Protein 1MCT (pdb70)

Secondary structure (DSSP, 8-state):
-BS-EEPPTT--TTEEEEESSSEEEEEEEEETTEEEE-GGG--SS-EEEES-SBTTS--S--EEEEEEEEEE-TT--TTT-TT--EEEEESS----SSS----BPPSSPPPTT-EEEEEESS---SSS----SB-EEEEEEBPPHHHHHHHSTTT--TTEEEES-TT-S-B--TT-TT-EEEETTEEEEEEEEESSSSBTTB-EEEEEGGGSHHHHHHHHHH-/--EE----B-SSGGGSSTT--EETTEE-

Organism: Sus scrofa (NCBI:txid9823)

Solvent-accessible surface area: 9976 Å² total; per-residue (Å²): 1,10,46,30,96,74,3,60,70,111,39,6,29,21,2,0,1,0,16,30,73,51,24,0,0,2,0,1,0,19,49,37,62,4,0,1,0,0,1,8,0,112,69,91,175,3,46,0,52,2,2,4,30,25,42,106,83,135,67,70,73,31,34,78,20,82,18,63,79,37,46,46,20,100,96,57,56,42,124,61,3,31,18,2,0,0,0,0,37,3,66,60,79,7,90,84,74,104,18,1,31,57,10,67,40,9,194,45,66,31,72,61,56,27,112,5,43,1,0,3,2,0,12,37,100,72,99,57,66,46,80,24,38,52,0,18,2,5,115,0,36,7,28,40,92,78,34,2,88,81,11,2,101,92,46,18,44,54,32,12,22,1,1,3,37,55,121,9,46,77,4,0,2,12,1,1,0,1,1,0,0,16,1,124,49,33,0,5,0,1,0,2,0,0,46,22,6,11,92,120,67,44,4,0,1,1,2,52,0,24,71,9,27,109,44,0,92,123,16,41,90,82,76,93,7,2,1,1,4,51,41,113,12,129,176,83,96,71,16,60,51,94,6,70,26,84,99,30,50,7,18

CATH classification: 2.40.10.10 (+1 more: 2.40.10.10)

Nearest PDB structures (foldseek):
  1qqu-assembly1_A  TM=9.994E-01  e=6.566E-43  Sus scrofa
  1z7k-assembly1_A  TM=1.002E+00  e=2.368E-42  Sus scrofa
  1c9p-assembly1_A  TM=1.002E+00  e=5.876E-42  Sus scrofa
  1yld-assembly1_A  TM=1.002E+00  e=5.501E-39  Rattus norvegicus
  3tgi-assembly1_E  TM=1.002E+00  e=8.436E-39  Rattus norvegicus

B-factor: mean 20.08, std 14.97, range [3.13, 117.67]

Foldseek 3Di:
DAQFAFDDPLPPLQKKFKDDPHGFEIWGAAFQWKTKFWQVVDDPWIWIKGLAFQQVDCPPRIDIFTFDDKAQDPPQDPVLRASTMIMTTTPDTHDDDSSHHHFAADPDADDFPFKWKAKFQAAHDLPDGDGGRGITIDIWTWHHPVLQCVLPPPRDDPFKTFTHDLQFRDAGAGSHGGTAIATPRHGQWGFTDWDGHRDHSIGTMTGGRNVCPVVVVVVVVVD/DDADPDWDFDDAQVRGPDNWGHDPGTTD

InterPro domains:
  IPR001254 Serine proteases, trypsin domain [PF00089] (9-224)
  IPR001254 Serine proteases, trypsin domain [PS50240] (9-229)
  IPR001254 Serine proteases, trypsin domain [SM00020] (8-224)
  IPR001254 Serine proteases, trypsin domain [cd00190] (9-227)
  IPR001314 Peptidase S1A, chymotrypsin family [PR00722] (34-49)
  IPR001314 Peptidase S1A, chymotrypsin family [PR00722] (88-102)
  IPR001314 Peptidase S1A, chymotrypsin family [PR00722] (178-190)
  IPR009003 Peptidase S1, PA clan [SSF50494] (6-229)
 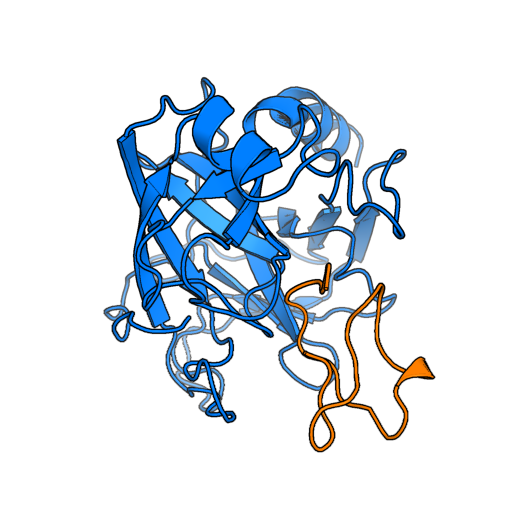 IPR018114 Serine proteases, trypsin family, histidine active site [PS00134] (44-49)
  IPR033116 Serine proteases, trypsin family, serine active site [PS00135] (179-190)
  IPR050127 Serine Proteases (Peptidase S1 Family) [PTHR24264] (7-229)

Radius of gyration: 16.27 Å; Cα contacts (8 Å, |Δi|>4): 713; chains: 2; bounding box: 41×44×39 Å

Sequence (251 aa):
IVGGYTCAANSIPYQVSLNSGSHFCGGSLINSQWVVSAAHCYKSRIQVRLGEHNIDVLEGNEQFINAAKIITHPNFNGNTLDNDIMLIKLSSPATLNSRVATVSLPRSCAAAGTECLISGWGNTKSSGSSYPSLLQCLKAPVLSNSSCKSSYPGQITGNMICVGFLQGGKDSCQGDSGGPVVCNGQLQGIVSWGYGCAQKNKPGVYTKVCNYVNWIQQTIAANRICPRIWMECTRDSDCMAKCICVAGHCG

GO terms:
  GO:0004252 serine-type endopeptidase activity (F, IDA)

Structure (mmCIF, N/CA/C/O backbone):
data_1MCT
#
_entry.id   1MCT
#
_cell.length_a   62.650
_cell.length_b   62.650
_cell.length_c   124.310
_cell.angle_alpha   90.00
_cell.angle_beta   90.00
_cell.angle_gamma   120.00
#
_symmetry.space_group_name_H-M   'P 32 2 1'
#
loop_
_entity.id
_entity.type
_entity.pdbx_description
1 polymer BETA-TRYPSIN
2 polymer 'TRYPSIN INHIBITOR A'
3 non-polymer 'CALCIUM ION'
4 water water
#
loop_
_atom_site.group_PDB
_atom_site.id
_atom_site.type_symbol
_atom_site.label_atom_id
_atom_site.label_alt_id
_atom_site.label_comp_id
_atom_site.label_asym_id
_atom_site.label_entity_id
_atom_site.label_seq_id
_atom_site.pdbx_PDB_ins_code
_atom_site.Cartn_x
_atom_site.Cartn_y
_atom_site.Cartn_z
_atom_site.occupancy
_atom_site.B_iso_or_equiv
_atom_site.auth_seq_id
_atom_site.auth_comp_id
_atom_site.auth_asym_id
_atom_site.auth_atom_id
_atom_site.pdbx_PDB_model_num
ATOM 1 N N . ILE A 1 1 ? -12.396 19.242 8.854 1.00 8.19 16 ILE A N 1
ATOM 2 C CA . ILE A 1 1 ? -12.881 18.808 10.195 1.00 9.20 16 ILE A CA 1
ATOM 3 C C . ILE A 1 1 ? -12.916 17.275 10.181 1.00 10.50 16 ILE A C 1
ATOM 4 O O . ILE A 1 1 ? -13.607 16.689 9.344 1.00 9.60 16 ILE A O 1
ATOM 12 N N . VAL A 1 2 ? -12.137 16.656 11.070 1.00 9.38 17 VAL A N 1
ATOM 13 C CA . VAL A 1 2 ? -12.055 15.200 11.212 1.00 12.90 17 VAL A CA 1
ATOM 14 C C . VAL A 1 2 ? -12.988 14.857 12.370 1.00 10.21 17 VAL A C 1
ATOM 15 O O . VAL A 1 2 ? -12.947 15.510 13.422 1.00 12.59 17 VAL A O 1
ATOM 20 N N . GLY A 1 3 ? -13.846 13.854 12.167 1.00 11.01 18 GLY A N 1
ATOM 21 C CA . GLY A 1 3 ? -14.712 13.341 13.232 1.00 11.42 18 GLY A CA 1
ATOM 22 C C . GLY A 1 3 ? -15.893 14.212 13.604 1.00 12.41 18 GLY A C 1
ATOM 23 O O . GLY A 1 3 ? -16.435 14.069 14.704 1.00 13.15 18 GLY A O 1
ATOM 25 N N . GLY A 1 4 ? -16.264 15.117 12.694 1.00 12.57 19 GLY A N 1
ATOM 26 C CA . GLY A 1 4 ? -17.400 15.989 12.925 1.00 12.46 19 GLY A CA 1
ATOM 27 C C . GLY A 1 4 ? -18.636 15.481 12.203 1.00 15.15 19 GLY A C 1
ATOM 28 O O . GLY A 1 4 ? -18.702 14.305 11.830 1.00 15.96 19 GLY A O 1
ATOM 30 N N . TYR A 1 5 ? -19.593 16.343 11.933 1.00 12.41 20 TYR A N 1
ATOM 31 C CA . TYR A 1 5 ? -20.841 15.974 11.275 1.00 13.94 20 TYR A CA 1
ATOM 32 C C . TYR A 1 5 ? -21.164 17.066 10.254 1.00 13.07 20 TYR A C 1
ATOM 33 O O . TYR A 1 5 ? -20.680 18.188 10.408 1.00 12.74 20 TYR A O 1
ATOM 44 N N . THR A 1 6 ? -21.973 16.793 9.241 1.00 12.00 21 THR A N 1
ATOM 45 C CA . THR A 1 6 ? -22.420 17.816 8.299 1.00 10.45 21 THR A CA 1
ATOM 46 C C . THR A 1 6 ? -23.337 18.808 9.020 1.00 9.30 21 THR A C 1
ATOM 47 O O . THR A 1 6 ? -24.350 18.419 9.618 1.00 12.31 21 THR A O 1
ATOM 53 N N . CYS A 1 7 ? -22.965 20.084 9.013 1.00 10.85 22 CYS A N 1
ATOM 54 C CA . CYS A 1 7 ? -23.764 21.116 9.685 1.00 16.36 22 CYS A CA 1
ATOM 55 C C . CYS A 1 7 ? -25.142 21.171 9.042 1.00 14.69 22 CYS A C 1
ATOM 56 O O . CYS A 1 7 ? -25.287 20.951 7.827 1.00 13.26 22 CYS A O 1
ATOM 60 N N . ALA A 1 8 ? -26.122 21.499 9.862 1.00 14.58 23 ALA A N 1
ATOM 61 C CA . ALA A 1 8 ? -27.472 21.641 9.336 1.00 21.09 23 ALA A CA 1
ATOM 62 C C . ALA A 1 8 ? -27.500 22.866 8.437 1.00 24.21 23 ALA A C 1
ATOM 63 O O . ALA A 1 8 ? -26.670 23.789 8.504 1.00 20.28 23 ALA A O 1
ATOM 66 N N . ALA A 1 9 ? -28.490 22.865 7.570 1.00 39.37 24 ALA A N 1
ATOM 67 C CA . ALA A 1 9 ? -28.788 24.074 6.826 1.00 44.36 24 ALA A CA 1
ATOM 68 C C . ALA A 1 9 ? -29.351 25.022 7.907 1.00 41.95 24 ALA A C 1
ATOM 69 O O . ALA A 1 9 ? -29.886 24.674 8.998 1.00 40.47 24 ALA A O 1
ATOM 72 N N . ASN A 1 10 ? -29.009 26.247 7.578 1.00 16.05 25 ASN A N 1
ATOM 73 C CA . ASN A 1 10 ? -29.272 27.446 8.351 1.00 22.39 25 ASN A CA 1
ATOM 74 C C . ASN A 1 10 ? -28.218 27.543 9.428 1.00 16.48 25 ASN A C 1
ATOM 75 O O . ASN A 1 10 ? -28.153 28.578 10.066 1.00 20.34 25 ASN A O 1
ATOM 83 N N . SER A 1 11 ? -27.405 26.533 9.739 1.00 13.32 26 SER A N 1
ATOM 84 C CA . SER A 1 11 ? -26.409 26.734 10.781 1.00 14.21 26 SER A CA 1
ATOM 85 C C . SER A 1 11 ? -25.187 27.474 10.213 1.00 9.39 26 SER A C 1
ATOM 86 O O . SER A 1 11 ? -24.917 27.502 9.010 1.00 13.76 26 SER A O 1
ATOM 91 N N . ILE A 1 12 ? -24.440 28.002 11.176 1.00 13.19 27 ILE A N 1
ATOM 92 C CA . ILE A 1 12 ? -23.172 28.730 10.959 1.00 12.93 27 ILE A CA 1
ATOM 93 C C . ILE A 1 12 ? -23.352 29.825 9.876 1.00 9.93 27 ILE A C 1
ATOM 94 O O . ILE A 1 12 ? -22.603 29.870 8.887 1.00 10.63 27 ILE A O 1
ATOM 100 N N . PRO A 1 13 ? -24.302 30.778 10.052 1.00 10.59 28 PRO A N 1
ATOM 101 C CA . PRO A 1 13 ? -24.527 31.884 9.099 1.00 11.14 28 PRO A CA 1
ATOM 102 C C . PRO A 1 13 ? -23.354 32.879 8.995 1.00 8.57 28 PRO A C 1
ATOM 103 O O . PRO A 1 13 ? -23.292 33.646 8.046 1.00 11.59 28 PRO A O 1
ATOM 107 N N . TYR A 1 14 ? -22.436 32.848 9.966 1.00 8.43 29 TYR A N 1
ATOM 108 C CA . TYR A 1 14 ? -21.243 33.698 10.025 1.00 6.56 29 TYR A CA 1
ATOM 109 C C . TYR A 1 14 ? -20.030 33.102 9.314 1.00 8.00 29 TYR A C 1
ATOM 110 O O . TYR A 1 14 ? -19.014 33.787 9.153 1.00 11.15 29 TYR A O 1
ATOM 121 N N . GLN A 1 15 ? -20.093 31.834 8.911 1.00 7.43 30 GLN A N 1
ATOM 122 C CA . GLN A 1 15 ? -18.978 31.188 8.214 1.00 7.80 30 GLN A CA 1
ATOM 123 C C . GLN A 1 15 ? -18.723 31.790 6.832 1.00 8.54 30 GLN A C 1
ATOM 124 O O . GLN A 1 15 ? -19.698 31.991 6.091 1.00 11.19 30 GLN A O 1
ATOM 133 N N . VAL A 1 16 ? -17.471 32.063 6.459 1.00 8.12 31 VAL A N 1
ATOM 134 C CA . VAL A 1 16 ? -17.187 32.404 5.065 1.00 9.62 31 VAL A CA 1
ATOM 135 C C . VAL A 1 16 ? -16.092 31.479 4.530 1.00 8.81 31 VAL A C 1
ATOM 136 O O . VAL A 1 16 ? -15.386 30.810 5.289 1.00 9.31 31 VAL A O 1
ATOM 141 N N . SER A 1 17 ? -16.025 31.398 3.216 1.00 7.72 32 SER A N 1
ATOM 142 C CA . SER A 1 17 ? -14.972 30.687 2.511 1.00 8.48 32 SER A CA 1
ATOM 143 C C . SER A 1 17 ? -14.103 31.751 1.846 1.00 13.06 32 SER A C 1
ATOM 144 O O . SER A 1 17 ? -14.658 32.661 1.221 1.00 11.01 32 SER A O 1
ATOM 149 N N . LEU A 1 18 ? -12.785 31.641 1.981 1.00 9.75 33 LEU A N 1
ATOM 150 C CA . LEU A 1 18 ? -11.866 32.533 1.271 1.00 9.58 33 LEU A CA 1
ATOM 151 C C . LEU A 1 18 ? -11.419 31.737 0.051 1.00 9.54 33 LEU A C 1
ATOM 152 O O . LEU A 1 18 ? -10.967 30.588 0.158 1.00 9.59 33 LEU A O 1
ATOM 158 N N . ASN A 1 19 ? -11.568 32.368 -1.098 1.00 9.30 34 ASN A N 1
ATOM 159 C CA . ASN A 1 19 ? -11.371 31.680 -2.363 1.00 10.19 34 ASN A CA 1
ATOM 160 C C . ASN A 1 19 ? -10.389 32.444 -3.231 1.00 14.23 34 ASN A C 1
ATOM 161 O O . ASN A 1 19 ? -10.511 33.659 -3.388 1.00 12.93 34 ASN A O 1
ATOM 169 N N . SER A 1 20 ? -9.392 31.742 -3.743 1.00 12.62 37 SER A N 1
ATOM 170 C CA . SER A 1 20 ? -8.435 32.371 -4.665 1.00 20.41 37 SER A CA 1
ATOM 171 C C . SER A 1 20 ? -8.313 31.392 -5.840 1.00 27.15 37 SER A C 1
ATOM 172 O O . SER A 1 20 ? -7.236 30.866 -6.115 1.00 40.09 37 SER A O 1
ATOM 177 N N . GLY A 1 21 ? -9.422 31.110 -6.511 1.00 19.06 38 GLY A N 1
ATOM 178 C CA . GLY A 1 21 ? -9.442 30.045 -7.503 1.00 26.36 38 GLY A CA 1
ATOM 179 C C . GLY A 1 21 ? -10.038 28.782 -6.892 1.00 24.36 38 GLY A C 1
ATOM 180 O O . GLY A 1 21 ? -10.826 28.090 -7.528 1.00 26.83 38 GLY A O 1
ATOM 182 N N . SER A 1 22 ? -9.720 28.483 -5.643 1.00 17.41 39 SER A N 1
ATOM 183 C CA . SER A 1 22 ? -10.299 27.358 -4.914 1.00 19.23 39 SER A CA 1
ATOM 184 C C . SER A 1 22 ? -10.438 27.842 -3.469 1.00 9.55 39 SER A C 1
ATOM 185 O O . SER A 1 22 ? -9.802 28.835 -3.080 1.00 12.13 39 SER A O 1
ATOM 190 N N . HIS A 1 23 ? -11.318 27.195 -2.725 1.00 12.49 40 HIS A N 1
ATOM 191 C CA . HIS A 1 23 ? -11.423 27.426 -1.288 1.00 13.67 40 HIS A CA 1
ATOM 192 C C . HIS A 1 23 ? -10.045 27.106 -0.672 1.00 13.30 40 HIS A C 1
ATOM 193 O O . HIS A 1 23 ? -9.498 26.033 -0.952 1.00 12.58 40 HIS A O 1
ATOM 203 N N . PHE A 1 24 ? -9.492 27.947 0.189 1.00 9.56 41 PHE A N 1
ATOM 204 C CA . PHE A 1 24 ? -8.222 27.585 0.824 1.00 11.51 41 PHE A CA 1
ATOM 205 C C . PHE A 1 24 ? -8.213 27.845 2.320 1.00 8.43 41 PHE A C 1
ATOM 206 O O . PHE A 1 24 ? -7.412 27.241 3.033 1.00 8.96 41 PHE A O 1
ATOM 215 N N . CYS A 1 25 ? -9.139 28.667 2.822 1.00 7.61 42 CYS A N 1
ATOM 216 C CA . CYS A 1 25 ? -9.238 29.010 4.245 1.00 5.74 42 CYS A CA 1
ATOM 217 C C . CYS A 1 25 ? -10.667 29.443 4.521 1.00 8.10 42 CYS A C 1
ATOM 218 O O . CYS A 1 25 ? -11.396 29.727 3.559 1.00 8.65 42 CYS A O 1
ATOM 222 N N . GLY A 1 26 ? -11.073 29.398 5.769 1.00 7.48 43 GLY A N 1
ATOM 223 C CA . GLY A 1 26 ? -12.349 29.939 6.208 1.00 7.09 43 GLY A CA 1
ATOM 224 C C . GLY A 1 26 ? -12.138 31.296 6.887 1.00 12.76 43 GLY A C 1
ATOM 225 O O . GLY A 1 26 ? -11.023 31.856 6.907 1.00 8.79 43 GLY A O 1
ATOM 227 N N . GLY A 1 27 ? -13.221 31.813 7.444 1.00 7.40 44 GLY A N 1
ATOM 228 C CA . GLY A 1 27 ? -13.212 33.076 8.157 1.00 5.21 44 GLY A CA 1
ATOM 229 C C . GLY A 1 27 ? -14.561 33.269 8.823 1.00 8.66 44 GLY A C 1
ATOM 230 O O . GLY A 1 27 ? -15.443 32.418 8.647 1.00 9.81 44 GLY A O 1
ATOM 232 N N . SER A 1 28 ? -14.763 34.374 9.534 1.00 7.94 45 SER A N 1
ATOM 233 C CA . SER A 1 28 ? -15.996 34.652 10.268 1.00 7.78 45 SER A CA 1
ATOM 234 C C . SER A 1 28 ?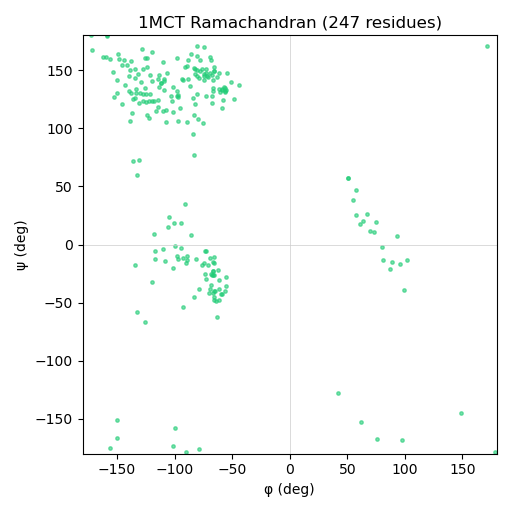 -16.440 36.085 9.994 1.00 11.13 45 SER A C 1
ATOM 235 O O . SER A 1 28 ? -15.606 36.994 10.056 1.00 9.42 45 SER A O 1
ATOM 240 N N . LEU A 1 29 ? -17.720 36.291 9.711 1.00 8.50 46 LEU A N 1
ATOM 241 C CA . LEU A 1 29 ? -18.248 37.631 9.482 1.00 8.63 46 LEU A CA 1
ATOM 242 C C . LEU A 1 29 ? -18.528 38.258 10.841 1.00 12.96 46 LEU A C 1
ATOM 243 O O . LEU A 1 29 ? -19.289 37.683 11.630 1.00 13.02 46 LEU A O 1
ATOM 249 N N . ILE A 1 30 ? -17.906 39.398 11.160 1.00 11.88 47 ILE A N 1
ATOM 250 C CA . ILE A 1 30 ? -18.154 40.022 12.464 1.00 12.81 47 ILE A CA 1
ATOM 251 C C . ILE A 1 30 ? -18.983 41.309 12.367 1.00 13.59 47 ILE A C 1
ATOM 252 O O . ILE A 1 30 ? -19.477 41.797 13.382 1.00 16.14 47 ILE A O 1
ATOM 258 N N . ASN A 1 31 ? -19.147 41.883 11.192 1.00 12.81 48 ASN A N 1
ATOM 259 C CA . ASN A 1 31 ? -20.130 42.950 10.982 1.00 16.60 48 ASN A CA 1
ATOM 260 C C . ASN A 1 31 ? -20.379 42.958 9.488 1.00 15.04 48 ASN A C 1
ATOM 261 O O . ASN A 1 31 ? -19.743 42.149 8.807 1.00 15.48 48 ASN A O 1
ATOM 269 N N . SER A 1 32 ? -21.227 43.799 8.890 1.00 12.65 49 SER A N 1
ATOM 270 C CA . SER A 1 32 ? -21.561 43.615 7.472 1.00 13.64 49 SER A CA 1
ATOM 271 C C . SER A 1 32 ? -20.394 43.855 6.520 1.00 11.99 49 SER A C 1
ATOM 272 O O . SER A 1 32 ? -20.516 43.521 5.352 1.00 16.72 49 SER A O 1
ATOM 277 N N . GLN A 1 33 ? -19.305 44.491 6.964 1.00 11.69 50 GLN A N 1
ATOM 278 C CA . GLN A 1 33 ? -18.176 44.774 6.076 1.00 13.36 50 GLN A CA 1
ATOM 279 C C . GLN A 1 33 ? -16.854 44.121 6.435 1.00 8.44 50 GLN A C 1
ATOM 280 O O . GLN A 1 33 ? -15.916 44.297 5.662 1.00 11.86 50 GLN A O 1
ATOM 289 N N . TRP A 1 34 ? -16.741 43.429 7.554 1.00 10.27 51 TRP A N 1
ATOM 290 C CA . TRP A 1 34 ? -15.437 42.907 7.974 1.00 8.43 51 TRP A CA 1
ATOM 291 C C . TRP A 1 34 ? -15.474 41.434 8.322 1.00 10.08 51 TRP A C 1
ATOM 292 O O . TRP A 1 34 ? -16.399 40.942 8.977 1.00 10.35 51 TRP A O 1
ATOM 305 N N . VAL A 1 35 ? -14.426 40.769 7.908 1.00 10.33 52 VAL A N 1
ATOM 306 C CA . VAL A 1 35 ? -14.241 39.338 8.134 1.00 10.34 52 VAL A CA 1
ATOM 307 C C . VAL A 1 35 ? -12.962 39.140 8.947 1.00 9.87 52 VAL A C 1
ATOM 308 O O . VAL A 1 35 ? -11.977 39.835 8.692 1.00 11.57 52 VAL A O 1
ATOM 313 N N . VAL A 1 36 ? -12.948 38.213 9.897 1.00 7.88 53 VAL A N 1
ATOM 314 C CA . VAL A 1 36 ? -11.706 37.919 10.605 1.00 8.93 53 VAL A CA 1
ATOM 315 C C . VAL A 1 36 ? -11.246 36.524 10.141 1.00 8.33 53 VAL A C 1
ATOM 316 O O . VAL A 1 36 ? -12.082 35.639 9.915 1.00 9.80 53 VAL A O 1
ATOM 321 N N . SER A 1 37 ? -9.956 36.310 9.939 1.00 8.05 54 SER A N 1
ATOM 322 C CA . SER A 1 37 ? -9.432 35.016 9.536 1.00 5.95 54 SER A CA 1
ATOM 323 C C . SER A 1 37 ? -8.011 34.931 10.131 1.00 9.80 54 SER A C 1
ATOM 324 O O . SER A 1 37 ? -7.653 35.736 11.012 1.00 8.82 54 SER A O 1
ATOM 329 N N . ALA A 1 38 ? -7.213 33.969 9.673 1.00 7.94 55 ALA A N 1
ATOM 330 C CA . ALA A 1 38 ? -5.849 33.734 10.174 1.00 6.89 55 ALA A CA 1
ATOM 331 C C . ALA A 1 38 ? -4.870 34.519 9.294 1.00 7.29 55 ALA A C 1
ATOM 332 O O . ALA A 1 38 ? -5.065 34.552 8.085 1.00 7.47 55 ALA A O 1
ATOM 335 N N . ALA A 1 39 ? -3.818 35.122 9.828 1.00 7.09 56 ALA A N 1
ATOM 336 C CA . ALA A 1 39 ? -2.854 35.863 9.024 1.00 7.91 56 ALA A CA 1
ATOM 337 C C . ALA A 1 39 ? -2.075 34.941 8.103 1.00 11.37 56 ALA A C 1
ATOM 338 O O . ALA A 1 39 ? -1.692 35.416 7.021 1.00 10.34 56 ALA A O 1
ATOM 341 N N .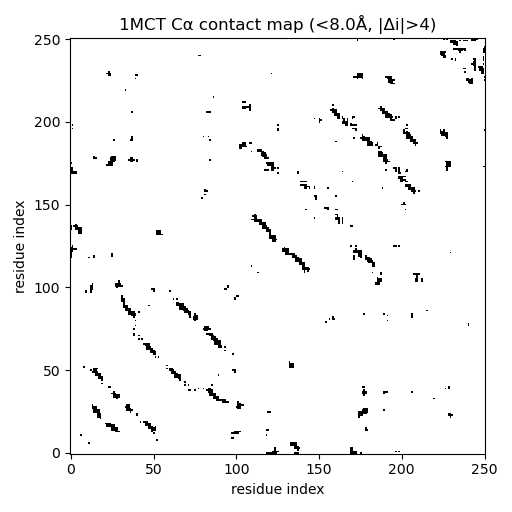 HIS A 1 40 ? -1.886 33.642 8.390 1.00 8.89 57 HIS A N 1
ATOM 342 C CA . HIS A 1 40 ? -1.193 32.817 7.411 1.00 6.57 57 HIS A CA 1
ATOM 343 C C . HIS A 1 40 ? -2.100 32.525 6.210 1.00 10.35 57 HIS A C 1
ATOM 344 O O . HIS A 1 40 ? -1.632 31.928 5.237 1.00 11.04 57 HIS A O 1
ATOM 354 N N . CYS A 1 41 ? -3.381 32.915 6.219 1.00 8.41 58 CYS A N 1
ATOM 355 C CA . CYS A 1 41 ? -4.228 32.775 5.026 1.00 9.24 58 CYS A CA 1
ATOM 356 C C . CYS A 1 41 ? -4.089 33.980 4.088 1.00 16.52 58 CYS A C 1
ATOM 357 O O . CYS A 1 41 ? -4.884 34.112 3.153 1.00 12.26 58 CYS A O 1
ATOM 361 N N . TYR A 1 42 ? -3.143 34.892 4.351 1.00 10.35 59 TYR A N 1
ATOM 362 C CA . TYR A 1 42 ? -2.981 36.094 3.536 1.00 10.56 59 TYR A CA 1
ATOM 363 C C . TYR A 1 42 ? -2.654 35.749 2.088 1.00 12.58 59 TYR A C 1
ATOM 364 O O . TYR A 1 42 ? -1.761 34.942 1.835 1.00 12.57 59 TYR A O 1
ATOM 375 N N . LYS A 1 43 ? -3.356 36.358 1.146 1.00 10.92 60 LYS A N 1
ATOM 376 C CA . LYS A 1 43 ? -3.050 36.282 -0.280 1.00 11.06 60 LYS A CA 1
ATOM 377 C C . LYS A 1 43 ? -3.341 37.693 -0.783 1.00 14.78 60 LYS A C 1
ATOM 378 O O . LYS A 1 43 ? -4.121 38.415 -0.152 1.00 13.58 60 LYS A O 1
ATOM 388 N N . SER A 1 44 ? -2.727 38.140 -1.874 1.00 15.01 61 SER A N 1
ATOM 389 C CA . SER A 1 44 ? -2.980 39.503 -2.327 1.00 17.10 61 SER A CA 1
ATOM 390 C C . SER A 1 44 ? -4.322 39.624 -3.019 1.00 15.91 61 SER A C 1
ATOM 391 O O . SER A 1 44 ? -4.789 40.749 -3.153 1.00 19.00 61 SER A O 1
ATOM 396 N N . ARG A 1 45 ? -4.940 38.527 -3.462 1.00 11.39 62 ARG A N 1
ATOM 397 C CA . ARG A 1 45 ? -6.254 38.599 -4.115 1.00 17.76 62 ARG A CA 1
ATOM 398 C C . ARG A 1 45 ? -7.098 37.537 -3.417 1.00 20.01 62 ARG A C 1
ATOM 399 O O . ARG A 1 45 ? -6.695 36.365 -3.412 1.00 18.53 62 ARG A O 1
ATOM 413 N N . ILE A 1 46 ? -8.207 37.952 -2.823 1.00 12.78 63 ILE A N 1
ATOM 414 C CA . ILE A 1 46 ? -9.125 37.048 -2.124 1.00 12.04 63 ILE A CA 1
ATOM 415 C C . ILE A 1 46 ? -10.577 37.422 -2.461 1.00 17.39 63 ILE A C 1
ATOM 416 O O . ILE A 1 46 ? -10.968 38.602 -2.409 1.00 11.89 63 ILE A O 1
ATOM 422 N N . GLN A 1 47 ? -11.356 36.418 -2.844 1.00 12.55 64 GLN A N 1
ATOM 423 C CA . GLN A 1 47 ? -12.801 36.573 -3.003 1.00 11.23 64 GLN A CA 1
ATOM 424 C C . GLN A 1 47 ? -13.437 35.915 -1.765 1.00 12.23 64 GLN A C 1
ATOM 425 O O . GLN A 1 47 ? -13.087 34.783 -1.411 1.00 12.40 64 GLN A O 1
ATOM 434 N N . VAL A 1 48 ? -14.310 36.623 -1.071 1.00 8.08 65 VAL A N 1
ATOM 435 C CA . VAL A 1 48 ? -14.975 36.098 0.117 1.00 11.25 65 VAL A CA 1
ATOM 436 C C . VAL A 1 48 ? -16.344 35.565 -0.311 1.00 14.16 65 VAL A C 1
ATOM 437 O O . VAL A 1 48 ? -17.106 36.251 -1.014 1.00 12.95 65 VAL A O 1
ATOM 442 N N . ARG A 1 49 ? -16.640 34.334 0.073 1.00 9.27 66 ARG A N 1
ATOM 443 C CA . ARG A 1 49 ? -17.911 33.723 -0.290 1.00 10.21 66 ARG A CA 1
ATOM 444 C C . ARG A 1 49 ? -18.711 33.491 0.973 1.00 15.13 66 ARG A C 1
ATOM 445 O O . ARG A 1 49 ? -18.249 32.800 1.897 1.00 10.95 66 ARG A O 1
ATOM 459 N N . LEU A 1 50 ? -19.864 34.156 1.002 1.00 8.29 67 LEU A N 1
ATOM 460 C CA . LEU A 1 50 ? -20.780 34.134 2.142 1.00 11.24 67 LEU A CA 1
ATOM 461 C C . LEU A 1 50 ? -22.068 33.363 1.813 1.00 10.89 67 LEU A C 1
ATOM 462 O O . LEU A 1 50 ? -22.430 33.271 0.644 1.00 14.05 67 LEU A O 1
ATOM 468 N N . GLY A 1 51 ? -22.785 32.854 2.809 1.00 9.52 69 GLY A N 1
ATOM 469 C CA . GLY A 1 51 ? -24.015 32.120 2.563 1.00 10.77 69 GLY A CA 1
ATOM 470 C C . GLY A 1 51 ? -23.819 30.779 1.854 1.00 19.94 69 GLY A C 1
ATOM 471 O O . GLY A 1 51 ? -24.759 30.293 1.214 1.00 18.92 69 GLY A O 1
ATOM 473 N N . GLU A 1 52 ? -22.626 30.200 2.029 1.00 15.04 70 GLU A N 1
ATOM 474 C CA . GLU A 1 52 ? -22.227 28.915 1.448 1.00 12.27 70 GLU A CA 1
ATOM 475 C C . GLU A 1 52 ? -22.599 27.751 2.338 1.00 16.06 70 GLU A C 1
ATOM 476 O O . GLU A 1 52 ? -22.486 27.851 3.572 1.00 14.89 70 GLU A O 1
ATOM 483 N N . HIS A 1 53 ? -23.011 26.636 1.751 1.00 14.37 71 HIS A N 1
ATOM 484 C CA . HIS A 1 53 ? -23.217 25.426 2.539 1.00 12.93 71 HIS A CA 1
ATOM 485 C C . HIS A 1 53 ? -22.519 24.331 1.753 1.00 8.31 71 HIS A C 1
ATOM 486 O O . HIS A 1 53 ? -21.642 23.653 2.294 1.00 11.58 71 HIS A O 1
ATOM 496 N N . ASN A 1 54 ? -22.963 24.170 0.515 1.00 10.80 72 ASN A N 1
ATOM 497 C CA . ASN A 1 54 ? -22.321 23.238 -0.376 1.00 8.13 72 ASN A CA 1
ATOM 498 C C . ASN A 1 54 ? -21.373 24.087 -1.207 1.00 13.25 72 ASN A C 1
ATOM 499 O O . ASN A 1 54 ? -21.816 24.760 -2.131 1.00 13.55 72 ASN A O 1
ATOM 507 N N . ILE A 1 55 ? -20.063 24.023 -0.972 1.00 8.58 73 ILE A N 1
ATOM 508 C CA . ILE A 1 55 ? -19.141 24.872 -1.741 1.00 13.96 73 ILE A CA 1
ATOM 509 C C . ILE A 1 55 ? -19.002 24.498 -3.210 1.00 13.38 73 ILE A C 1
ATOM 510 O O . ILE A 1 55 ? -18.395 25.273 -3.945 1.00 14.71 73 ILE A O 1
ATOM 516 N N . ASP A 1 56 ? -19.503 23.339 -3.640 1.00 12.29 74 ASP A N 1
ATOM 517 C CA . ASP A 1 56 ? -19.334 22.908 -5.024 1.00 16.23 74 ASP A CA 1
ATOM 518 C C . ASP A 1 56 ? -20.541 23.195 -5.904 1.00 14.17 74 ASP A C 1
ATOM 519 O O . ASP A 1 56 ? -20.459 23.054 -7.130 1.00 21.54 74 ASP A O 1
ATOM 525 N N . VAL A 1 57 ? -21.656 23.608 -5.312 1.00 12.41 75 VAL A N 1
ATOM 526 C CA . VAL A 1 57 ? -22.916 23.799 -6.036 1.00 16.54 75 VAL A CA 1
ATOM 527 C C . VAL A 1 57 ? -23.403 25.217 -5.761 1.00 20.64 75 VAL A C 1
ATOM 528 O O . VAL A 1 57 ? -23.370 25.595 -4.597 1.00 14.92 75 VAL A O 1
ATOM 533 N N . LEU A 1 58 ? -23.850 25.979 -6.760 1.00 14.27 76 LEU A N 1
ATOM 534 C CA . LEU A 1 58 ? -24.488 27.274 -6.500 1.00 17.34 76 LEU A CA 1
ATOM 535 C C . LEU A 1 58 ? -25.924 27.021 -6.095 1.00 16.17 76 LEU A C 1
ATOM 536 O O . LEU A 1 58 ? -26.721 26.600 -6.932 1.00 29.00 76 LEU A O 1
ATOM 542 N N . GLU A 1 59 ? -26.229 27.219 -4.835 1.00 20.95 77 GLU A N 1
ATOM 543 C CA . GLU A 1 59 ? -27.519 26.957 -4.218 1.00 17.99 77 GLU A CA 1
ATOM 544 C C . GLU A 1 59 ? -28.444 28.167 -4.290 1.00 35.30 77 GLU A C 1
ATOM 545 O O . GLU A 1 59 ? -29.637 28.023 -4.024 1.00 44.05 77 GLU A O 1
ATOM 552 N N . GLY A 1 60 ? -27.917 29.341 -4.621 1.00 32.81 78 GLY A N 1
ATOM 553 C CA . GLY A 1 60 ? -28.714 30.551 -4.715 1.00 36.41 78 GLY A CA 1
ATOM 554 C C . GLY A 1 60 ? -28.759 31.395 -3.450 1.00 27.30 78 GLY A C 1
ATOM 555 O O . GLY A 1 60 ? -29.542 32.339 -3.420 1.00 68.12 78 GLY A O 1
ATOM 557 N N . ASN A 1 61 ? -28.007 31.120 -2.388 1.00 40.35 79 ASN A N 1
ATOM 558 C CA . ASN A 1 61 ? -28.015 31.984 -1.199 1.00 34.80 79 ASN A CA 1
ATOM 559 C C . ASN A 1 61 ? -26.663 32.706 -1.110 1.00 29.99 79 ASN A C 1
ATOM 560 O O . ASN A 1 61 ? -26.443 33.520 -0.210 1.00 28.69 79 ASN A O 1
ATOM 568 N N . GLU A 1 62 ? -25.721 32.430 -1.987 1.00 20.64 80 GLU A N 1
ATOM 569 C CA . GLU A 1 62 ? -24.363 32.946 -1.882 1.00 17.31 80 GLU A CA 1
ATOM 570 C C . GLU A 1 62 ? -24.225 34.411 -2.234 1.00 20.20 80 GLU A C 1
ATOM 571 O O . GLU A 1 62 ? -24.923 34.895 -3.129 1.00 20.04 80 GLU A O 1
ATOM 578 N N . GLN A 1 63 ? -23.295 35.065 -1.549 1.00 13.67 81 GLN A N 1
ATOM 579 C CA . GLN A 1 63 ? -22.841 36.407 -1.915 1.00 13.20 81 GLN A CA 1
ATOM 580 C C . GLN A 1 63 ? -21.339 36.265 -2.129 1.00 11.71 81 GLN A C 1
ATOM 581 O O . GLN A 1 63 ? -20.661 35.752 -1.232 1.00 14.13 81 GLN A O 1
ATOM 590 N N . PHE A 1 64 ? -20.800 36.623 -3.285 1.00 11.41 82 PHE A N 1
ATOM 591 C CA . PHE A 1 64 ? -19.347 36.571 -3.535 1.00 10.64 82 PHE A CA 1
ATOM 592 C C . PHE A 1 64 ? -18.869 38.019 -3.560 1.00 14.89 82 PHE A C 1
ATOM 593 O O . PHE A 1 64 ? -19.286 38.777 -4.448 1.00 18.27 82 PHE A O 1
ATOM 602 N N . ILE A 1 65 ? -18.022 38.450 -2.632 1.00 11.98 83 ILE A N 1
ATOM 603 C CA . ILE A 1 65 ? -17.606 39.858 -2.539 1.00 8.35 83 ILE A CA 1
ATOM 604 C C . ILE A 1 65 ? -16.087 39.855 -2.449 1.00 11.59 83 ILE A C 1
ATOM 605 O O . ILE A 1 65 ? -15.498 39.105 -1.659 1.00 13.64 83 ILE A O 1
ATOM 611 N N . ASN A 1 66 ? -15.449 40.659 -3.277 1.00 11.42 84 ASN A N 1
ATOM 612 C CA . ASN A 1 66 ? -14.002 40.772 -3.203 1.00 11.66 84 ASN A CA 1
ATOM 613 C C . ASN A 1 66 ? -13.509 41.538 -1.973 1.00 13.56 84 ASN A C 1
ATOM 614 O O . ASN A 1 66 ? -14.138 42.479 -1.454 1.00 14.14 84 ASN A O 1
ATOM 622 N N . ALA A 1 67 ? -12.363 41.071 -1.476 1.00 10.30 85 ALA A N 1
ATOM 623 C CA . ALA A 1 67 ? -11.707 41.734 -0.340 1.00 9.60 85 ALA A CA 1
ATOM 624 C C . ALA A 1 67 ? -11.096 43.052 -0.837 1.00 15.75 85 ALA A C 1
ATOM 625 O O . ALA A 1 67 ? -10.397 43.039 -1.860 1.00 20.73 85 ALA A O 1
ATOM 628 N N . ALA A 1 68 ? -11.396 44.163 -0.191 1.00 9.85 86 ALA A N 1
ATOM 629 C CA . ALA A 1 68 ? -10.789 45.453 -0.522 1.00 7.49 86 ALA A CA 1
ATOM 630 C C . ALA A 1 68 ? -9.566 45.654 0.366 1.00 11.28 86 ALA A C 1
ATOM 631 O O . ALA A 1 68 ? -8.482 45.967 -0.137 1.00 14.71 86 ALA A O 1
ATOM 634 N N . LYS A 1 69 ? -9.691 45.550 1.682 1.00 8.87 87 LYS A N 1
ATOM 635 C CA . LYS A 1 69 ? -8.547 45.719 2.555 1.00 9.28 87 LYS A CA 1
ATOM 636 C C . LYS A 1 69 ? -8.187 44.374 3.148 1.00 14.02 87 LYS A C 1
ATOM 637 O O . LYS A 1 69 ? -9.111 43.595 3.422 1.00 11.77 87 LYS A O 1
ATOM 647 N N . ILE A 1 70 ? -6.886 44.099 3.300 1.00 8.47 88 ILE A N 1
ATOM 648 C CA . ILE A 1 70 ? -6.435 42.804 3.824 1.00 8.52 88 ILE A CA 1
ATOM 649 C C . ILE A 1 70 ? -5.303 43.191 4.773 1.00 14.80 88 ILE A C 1
ATOM 650 O O . ILE A 1 70 ? -4.219 43.605 4.346 1.00 12.32 88 ILE A O 1
ATOM 656 N N . ILE A 1 71 ? -5.596 43.098 6.057 1.00 8.79 89 ILE A N 1
ATOM 657 C CA . ILE A 1 71 ? -4.688 43.595 7.079 1.00 10.86 89 ILE A CA 1
ATOM 658 C C . ILE A 1 71 ? -4.298 42.495 8.052 1.00 17.24 89 ILE A C 1
ATOM 659 O O . ILE A 1 71 ? -5.142 42.044 8.827 1.0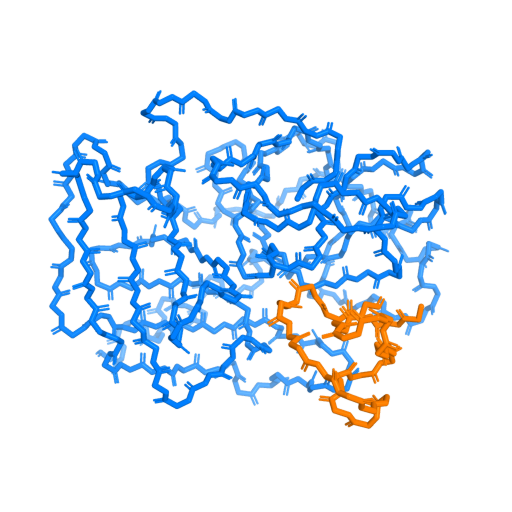0 12.35 89 ILE A O 1
ATOM 665 N N . THR A 1 72 ? -3.050 42.047 7.982 1.00 12.99 90 THR A N 1
ATOM 666 C CA . THR A 1 72 ? -2.500 41.081 8.939 1.00 11.92 90 THR A CA 1
ATOM 667 C C . THR A 1 72 ? -2.030 41.799 10.204 1.00 15.72 90 THR A C 1
ATOM 668 O O . THR A 1 72 ? -1.666 42.991 10.179 1.00 12.35 90 THR A O 1
ATOM 674 N N . HIS A 1 73 ? -2.069 41.089 11.337 1.00 8.72 91 HIS A N 1
ATOM 675 C CA . HIS A 1 73 ? -1.623 41.647 12.594 1.00 8.31 91 HIS A CA 1
ATOM 676 C C . HIS A 1 73 ? -0.178 42.124 12.432 1.00 11.71 91 HIS A C 1
ATOM 677 O O . HIS A 1 73 ? 0.650 41.379 11.919 1.00 10.91 91 HIS A O 1
ATOM 687 N N . PRO A 1 74 ? 0.171 43.335 12.915 1.00 13.52 92 PRO A N 1
ATOM 688 C CA . PRO A 1 74 ? 1.531 43.877 12.783 1.00 15.97 92 PRO A CA 1
ATOM 689 C C . PRO A 1 74 ? 2.628 42.960 13.343 1.00 20.27 92 PRO A C 1
ATOM 690 O O . PRO A 1 74 ? 3.758 42.962 12.870 1.00 16.09 92 PRO A O 1
ATOM 694 N N . ASN A 1 75 ? 2.286 42.142 14.335 1.00 13.40 93 ASN A N 1
ATOM 695 C CA . ASN A 1 75 ? 3.251 41.238 14.960 1.00 14.34 93 ASN A CA 1
ATOM 696 C C . ASN A 1 75 ? 3.130 39.782 14.605 1.00 15.58 93 ASN A C 1
ATOM 697 O O . ASN A 1 75 ? 3.664 38.944 15.322 1.00 15.40 93 ASN A O 1
ATOM 705 N N . PHE A 1 76 ? 2.392 39.481 13.546 1.00 11.60 94 PHE A N 1
ATOM 706 C CA . PHE A 1 76 ? 2.310 38.109 13.067 1.00 9.58 94 PHE A CA 1
ATOM 707 C C . PHE A 1 76 ? 3.722 37.575 12.778 1.00 26.05 94 PHE A C 1
ATOM 708 O O . PHE A 1 76 ? 4.524 38.236 12.094 1.00 18.18 94 PHE A O 1
ATOM 717 N N . ASN A 1 77 ? 4.000 36.381 13.283 1.00 13.07 95 ASN A N 1
ATOM 718 C CA . ASN A 1 77 ? 5.258 35.701 12.998 1.00 11.68 95 ASN A CA 1
ATOM 719 C C . ASN A 1 77 ? 4.926 34.431 12.233 1.00 16.51 95 ASN A C 1
ATOM 720 O O . ASN A 1 77 ? 4.334 33.500 12.794 1.00 15.33 95 ASN A O 1
ATOM 728 N N . GLY A 1 78 ? 5.384 34.391 10.986 1.00 15.38 96 GLY A N 1
ATOM 729 C CA . GLY A 1 78 ? 5.135 33.289 10.081 1.00 17.30 96 GLY A CA 1
ATOM 730 C C . GLY A 1 78 ? 5.790 31.983 10.491 1.00 22.65 96 GLY A C 1
ATOM 731 O O . GLY A 1 78 ? 5.324 30.902 10.129 1.00 26.38 96 GLY A O 1
ATOM 733 N N . ASN A 1 79 ? 6.837 32.070 11.285 1.00 21.18 97 ASN A N 1
ATOM 734 C CA . ASN A 1 79 ? 7.566 30.871 11.697 1.00 32.06 97 ASN A CA 1
ATOM 735 C C . ASN A 1 79 ? 6.880 30.232 12.883 1.00 30.39 97 ASN A C 1
ATOM 736 O O . ASN A 1 79 ? 6.689 29.016 12.947 1.00 25.28 97 ASN A O 1
ATOM 744 N N . THR A 1 80 ? 6.515 31.070 13.841 1.00 14.81 98 THR A N 1
ATOM 745 C CA . THR A 1 80 ? 5.941 30.520 15.055 1.00 13.32 98 THR A CA 1
ATOM 746 C C . THR A 1 80 ? 4.410 30.528 15.080 1.00 14.30 98 THR A C 1
ATOM 747 O O . THR A 1 80 ? 3.774 29.936 15.958 1.00 15.66 98 THR A O 1
ATOM 753 N N . LEU A 1 81 ? 3.845 31.252 14.136 1.00 13.16 99 LEU A N 1
ATOM 754 C CA . LEU A 1 81 ? 2.420 31.501 14.013 1.00 14.36 99 LEU A CA 1
ATOM 755 C C . LEU A 1 81 ? 1.834 32.285 15.183 1.00 20.11 99 LEU A C 1
ATOM 756 O O . LEU A 1 81 ? 0.616 32.236 15.397 1.00 13.07 99 LEU A O 1
ATOM 762 N N . ASP A 1 82 ? 2.675 33.009 15.944 1.00 12.39 100 ASP A N 1
ATOM 763 C CA . ASP A 1 82 ? 2.170 33.876 17.010 1.00 9.77 100 ASP A CA 1
ATOM 764 C C . ASP A 1 82 ? 1.462 35.084 16.357 1.00 12.39 100 ASP A C 1
ATOM 765 O O . ASP A 1 82 ? 1.880 35.539 15.271 1.00 14.04 100 ASP A O 1
ATOM 771 N N . ASN A 1 83 ? 0.377 35.552 16.996 1.00 10.90 101 ASN A N 1
ATOM 772 C CA . ASN A 1 83 ? -0.483 36.642 16.501 1.00 8.51 101 ASN A CA 1
ATOM 773 C C . ASN A 1 83 ? -1.063 36.323 15.117 1.00 10.30 101 ASN A C 1
ATOM 774 O O . ASN A 1 83 ? -1.056 37.164 14.207 1.00 10.51 101 ASN A O 1
ATOM 782 N N . ASP A 1 84 ? -1.585 35.105 14.976 1.00 8.93 102 ASP A N 1
ATOM 783 C CA . ASP A 1 84 ? -2.123 34.644 13.694 1.00 9.04 102 ASP A CA 1
ATOM 784 C C . ASP A 1 84 ? -3.579 35.105 13.447 1.00 12.62 102 ASP A C 1
ATOM 785 O O . ASP A 1 84 ? -4.553 34.364 13.624 1.00 10.11 102 ASP A O 1
ATOM 791 N N . ILE A 1 85 ? -3.748 36.378 13.084 1.00 9.26 103 ILE A N 1
ATOM 792 C CA . ILE A 1 85 ? -5.086 36.965 12.900 1.00 10.53 103 ILE A CA 1
ATOM 793 C C . ILE A 1 85 ? -4.957 38.043 11.834 1.00 12.52 103 ILE A C 1
ATOM 794 O O . ILE A 1 85 ? -3.930 38.733 11.738 1.00 10.61 103 ILE A O 1
ATOM 800 N N . MET A 1 86 ? -5.982 38.105 11.002 1.00 9.38 104 MET A N 1
ATOM 801 C CA . MET A 1 86 ? -6.050 39.004 9.866 1.00 7.33 104 MET A CA 1
ATOM 802 C C . MET A 1 86 ? -7.475 39.544 9.793 1.00 12.62 104 MET A C 1
ATOM 803 O O . MET A 1 86 ? -8.412 38.796 10.105 1.00 11.03 104 MET A O 1
ATOM 809 N N . LEU A 1 87 ? -7.621 40.803 9.383 1.00 10.08 105 LEU A N 1
ATOM 810 C CA . LEU A 1 87 ? -8.9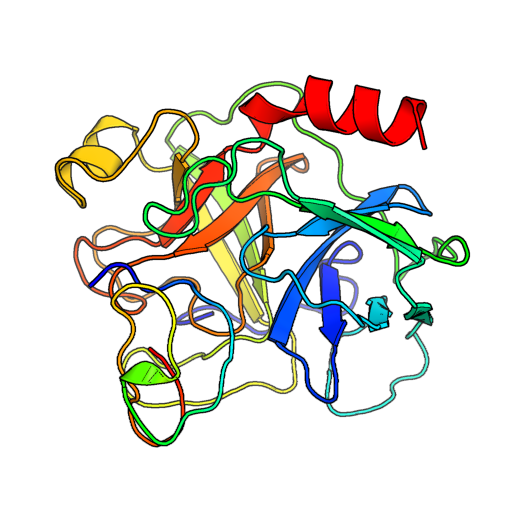21 41.412 9.115 1.00 7.68 105 LEU A CA 1
ATOM 811 C C . LEU A 1 87 ? -9.055 41.684 7.622 1.00 9.97 105 LEU A C 1
ATOM 812 O O . LEU A 1 87 ? -8.093 42.089 6.957 1.00 11.59 105 LEU A O 1
ATOM 818 N N . ILE A 1 88 ? -10.230 41.423 7.076 1.00 9.24 106 ILE A N 1
ATOM 819 C CA . ILE A 1 88 ? -10.520 41.688 5.665 1.00 9.64 106 ILE A CA 1
ATOM 820 C C . ILE A 1 88 ? -11.715 42.643 5.633 1.00 15.82 106 ILE A C 1
ATOM 821 O O . ILE A 1 88 ? -12.721 42.365 6.301 1.00 10.03 106 ILE A O 1
ATOM 827 N N . LYS A 1 89 ? -11.614 43.737 4.886 1.00 12.47 107 LYS A N 1
ATOM 828 C CA . LYS A 1 89 ? -12.754 44.647 4.691 1.00 8.47 107 LYS A CA 1
ATOM 829 C C . LYS A 1 89 ? -13.291 44.335 3.307 1.00 10.82 107 LYS A C 1
ATOM 830 O O . LYS A 1 89 ? -12.541 44.389 2.324 1.00 10.48 107 LYS A O 1
ATOM 840 N N . LEU A 1 90 ? -14.565 43.996 3.226 1.00 9.66 108 LEU A N 1
ATOM 841 C CA . LEU A 1 90 ? -15.244 43.684 1.967 1.00 12.76 108 LEU A CA 1
ATOM 842 C C . LEU A 1 90 ? -15.363 44.916 1.071 1.00 13.46 108 LEU A C 1
ATOM 843 O O . LEU A 1 90 ? -15.537 46.024 1.605 1.00 12.42 108 LEU A O 1
ATOM 849 N N . SER A 1 91 ? -15.280 44.734 -0.245 1.00 10.22 109 SER A N 1
ATOM 850 C CA . SER A 1 91 ? -15.389 45.873 -1.147 1.00 11.76 109 SER A CA 1
ATOM 851 C C . SER A 1 91 ? -16.811 46.430 -1.092 1.00 17.92 109 SER A C 1
ATOM 852 O O . SER A 1 91 ? -16.977 47.611 -1.379 1.00 19.86 109 SER A O 1
ATOM 857 N N . SER A 1 92 ? -17.836 45.649 -0.759 1.00 14.61 110 SER A N 1
ATOM 858 C CA . SER A 1 92 ? -19.212 46.121 -0.548 1.00 18.35 110 SER A CA 1
ATOM 859 C C . SER A 1 92 ? -19.740 45.378 0.677 1.00 15.54 110 SER A C 1
ATOM 860 O O . SER A 1 92 ? -19.306 44.241 0.899 1.00 14.32 110 SER A O 1
ATOM 865 N N . PRO A 1 93 ? -20.659 45.952 1.466 1.00 17.07 111 PRO A N 1
ATOM 866 C CA . PRO A 1 93 ? -21.238 45.296 2.637 1.00 16.82 111 PRO A CA 1
ATOM 867 C C . PRO A 1 93 ? -22.021 44.062 2.213 1.00 18.96 111 PRO A C 1
ATOM 868 O O . PRO A 1 93 ? -22.633 44.054 1.136 1.00 16.29 111 PRO A O 1
ATOM 872 N N . ALA A 1 94 ? -21.964 43.041 3.047 1.00 13.77 112 ALA A N 1
ATOM 873 C CA . ALA A 1 94 ? -22.794 41.850 2.864 1.00 14.50 112 ALA A CA 1
ATOM 874 C C . ALA A 1 94 ? -24.253 42.204 3.226 1.00 15.64 112 ALA A C 1
ATOM 875 O O . ALA A 1 94 ? -24.502 43.032 4.128 1.00 17.23 112 ALA A O 1
ATOM 878 N N . THR A 1 95 ? -25.205 41.565 2.551 1.00 16.49 113 THR A N 1
ATOM 879 C CA . THR A 1 95 ? -26.618 41.649 2.925 1.00 16.54 113 THR A CA 1
ATOM 880 C C . THR A 1 95 ? -26.836 40.631 4.043 1.00 14.11 113 THR A C 1
ATOM 881 O O . THR A 1 95 ? -26.665 39.433 3.836 1.00 23.41 113 THR A O 1
ATOM 887 N N . LEU A 1 96 ? -27.096 41.117 5.233 1.00 16.04 114 LEU A N 1
ATOM 888 C CA . LEU A 1 96 ? -27.337 40.264 6.388 1.00 24.99 114 LEU A CA 1
ATOM 889 C C . LEU A 1 96 ? -28.782 39.847 6.232 1.00 37.66 114 LEU A C 1
ATOM 890 O O . LEU A 1 96 ? -29.641 40.672 5.909 1.00 41.85 114 LEU A O 1
ATOM 896 N N . ASN A 1 97 ? -29.014 38.561 6.321 1.00 29.11 115 ASN A N 1
ATOM 897 C CA . ASN A 1 97 ? -30.340 38.016 6.130 1.00 38.97 115 ASN A CA 1
ATOM 898 C C . ASN A 1 97 ? -30.446 36.759 6.993 1.00 63.98 115 ASN A C 1
ATOM 899 O O . ASN A 1 97 ? -29.818 36.688 8.059 1.00 43.25 115 ASN A O 1
ATOM 907 N N . SER A 1 98 ? -31.270 35.806 6.556 1.00 79.90 116 SER A N 1
ATOM 908 C CA . SER A 1 98 ? -31.479 34.530 7.229 1.00 94.12 116 SER A CA 1
ATOM 909 C C . SER A 1 98 ? -30.163 33.751 7.242 1.00 69.84 116 SER A C 1
ATOM 910 O O . SER A 1 98 ? -29.596 33.490 8.309 1.00 56.06 116 SER A O 1
ATOM 915 N N . ARG A 1 99 ? -29.727 33.449 6.014 1.00 33.66 117 ARG A N 1
ATOM 916 C CA . ARG A 1 99 ? -28.506 32.717 5.755 1.00 40.66 117 ARG A CA 1
ATOM 917 C C . ARG A 1 99 ? -27.188 33.445 6.032 1.00 24.92 117 ARG A C 1
ATOM 918 O O . ARG A 1 99 ? -26.156 32.759 6.057 1.00 30.23 117 ARG A O 1
ATOM 932 N N . VAL A 1 100 ? -27.119 34.762 6.150 1.00 15.87 118 VAL A N 1
ATOM 933 C CA . VAL A 1 100 ? -25.845 35.423 6.396 1.00 13.23 118 VAL A CA 1
ATOM 934 C C . VAL A 1 100 ? -26.042 36.247 7.655 1.00 15.34 118 VAL A C 1
ATOM 935 O O . VAL A 1 100 ? -26.932 37.098 7.660 1.00 18.99 118 VAL A O 1
ATOM 940 N N . ALA A 1 101 ? -25.244 36.045 8.697 1.00 10.72 119 ALA A N 1
ATOM 941 C CA . ALA A 1 101 ? -25.395 36.786 9.949 1.00 14.94 119 ALA A CA 1
ATOM 942 C C . ALA A 1 101 ? -24.028 36.944 10.589 1.00 14.94 119 ALA A C 1
ATOM 943 O O . ALA A 1 101 ? -23.116 36.219 10.208 1.00 15.74 119 ALA A O 1
ATOM 946 N N . THR A 1 102 ? -23.858 37.835 11.537 1.00 10.78 120 THR A N 1
ATOM 947 C CA . THR A 1 102 ? -22.562 38.058 12.146 1.00 11.61 120 THR A CA 1
ATOM 948 C C . THR A 1 102 ? -22.425 37.299 13.472 1.00 16.53 120 THR A C 1
ATOM 949 O O . THR A 1 102 ? -23.446 36.944 14.093 1.00 15.08 120 THR A O 1
ATOM 955 N N . VAL A 1 103 ? -21.190 37.088 13.930 1.00 11.78 121 VAL A N 1
ATOM 956 C CA . VAL A 1 103 ? -20.939 36.494 15.250 1.00 10.82 121 VAL A CA 1
ATOM 957 C C . VAL A 1 103 ? -20.273 37.570 16.122 1.00 11.70 121 VAL A C 1
ATOM 958 O O . VAL A 1 103 ? -19.537 38.412 15.589 1.00 13.65 121 VAL A O 1
ATOM 963 N N . SER A 1 104 ? -20.559 37.572 17.415 1.00 12.39 122 SER A N 1
ATOM 964 C CA . SER A 1 104 ? -19.994 38.523 18.374 1.00 14.64 122 SER A CA 1
ATOM 965 C C . SER A 1 104 ? -18.562 38.240 18.729 1.00 12.57 122 SER A C 1
ATOM 966 O O . SER A 1 104 ? -18.148 37.082 18.824 1.00 13.96 122 SER A O 1
ATOM 971 N N . LEU A 1 105 ? -17.851 39.333 18.940 1.00 15.04 123 LEU A N 1
ATOM 972 C CA . LEU A 1 105 ? -16.504 39.255 19.493 1.00 18.55 123 LEU A CA 1
ATOM 973 C C . LEU A 1 105 ? -16.676 38.973 20.987 1.00 14.86 123 LEU A C 1
ATOM 974 O O . LEU A 1 105 ? -17.717 39.296 21.581 1.00 17.10 123 LEU A O 1
ATOM 980 N N . PRO A 1 106 ? -15.693 38.294 21.595 1.00 14.28 124 PRO A N 1
ATOM 981 C CA . PRO A 1 106 ? -15.766 37.880 23.005 1.00 13.89 124 PRO A CA 1
ATOM 982 C C . PRO A 1 106 ? -15.761 39.045 23.995 1.00 22.38 124 PRO A C 1
ATOM 983 O O . PRO A 1 106 ? -15.031 40.029 23.831 1.00 19.83 124 PRO A O 1
ATOM 987 N N . ARG A 1 107 ? -16.562 38.886 25.035 1.00 25.55 125 ARG A N 1
ATOM 988 C CA . ARG A 1 107 ? -16.621 39.869 26.094 1.00 27.98 125 ARG A CA 1
ATOM 989 C C . ARG A 1 107 ? -15.641 39.474 27.204 1.00 30.76 125 ARG A C 1
ATOM 990 O O . ARG A 1 107 ? -15.423 40.255 28.132 1.00 42.37 125 ARG A O 1
ATOM 1004 N N . SER A 1 108 ? -15.105 38.262 27.171 1.00 24.07 127 SER A N 1
ATOM 1005 C CA . SER A 1 108 ? -14.150 37.733 28.140 1.00 17.65 127 SER A CA 1
ATOM 1006 C C . SER A 1 108 ? -13.486 36.528 27.487 1.00 17.78 127 SER A C 1
ATOM 1007 O O . SER A 1 108 ? -14.037 36.032 26.494 1.00 23.71 127 SER A O 1
ATOM 1012 N N . CYS A 1 109 ? -12.332 36.079 27.967 1.00 12.81 128 CYS A N 1
ATOM 1013 C CA . CYS A 1 109 ? -11.745 34.853 27.436 1.00 13.13 128 CYS A CA 1
ATOM 1014 C C . CYS A 1 109 ? -12.540 33.642 27.929 1.00 15.77 128 CYS A C 1
ATOM 1015 O O . CYS A 1 109 ? -13.159 33.718 28.995 1.00 23.61 128 CYS A O 1
ATOM 1019 N N . ALA A 1 110 ? -12.578 32.557 27.185 1.00 15.89 129 ALA A N 1
ATOM 1020 C CA . ALA A 1 110 ? -13.321 31.378 27.596 1.00 16.73 129 ALA A CA 1
ATOM 1021 C C . ALA A 1 110 ? -12.526 30.600 28.636 1.00 24.56 129 ALA A C 1
ATOM 1022 O O . ALA A 1 110 ? -11.300 30.543 28.574 1.00 29.57 129 ALA A O 1
ATOM 1025 N N . ALA A 1 111 ? -13.208 30.022 29.606 1.00 19.38 130 ALA A N 1
ATOM 1026 C CA . ALA A 1 111 ? -12.573 29.161 30.587 1.00 20.34 130 ALA A CA 1
ATOM 1027 C C . ALA A 1 111 ? -12.434 27.750 30.009 1.00 18.71 130 ALA A C 1
ATOM 1028 O O . ALA A 1 111 ? -13.209 27.337 29.139 1.00 17.72 130 ALA A O 1
ATOM 1031 N N . ALA A 1 112 ? -11.422 27.038 30.489 1.00 15.42 132 ALA A N 1
ATOM 1032 C CA . ALA A 1 112 ? -11.208 25.642 30.160 1.00 15.11 132 ALA A CA 1
ATOM 1033 C C . ALA A 1 112 ? -12.518 24.885 30.410 1.00 19.47 132 ALA A C 1
ATOM 1034 O O . ALA A 1 112 ? -13.185 25.148 31.423 1.00 16.10 132 ALA A O 1
ATOM 1037 N N . GLY A 1 113 ? -12.873 23.960 29.538 1.00 16.01 133 GLY A N 1
ATOM 1038 C CA . GLY A 1 113 ? -14.069 23.183 29.714 1.00 16.54 133 GLY A CA 1
ATOM 1039 C C . GLY A 1 113 ? -15.252 23.753 28.958 1.00 24.62 133 GLY A C 1
ATOM 1040 O O . GLY A 1 113 ? -16.198 22.978 28.767 1.00 22.46 133 GLY A O 1
ATOM 1042 N N . THR A 1 114 ? -15.228 25.022 28.512 1.00 15.03 134 THR A N 1
ATOM 1043 C CA . THR A 1 114 ? -16.328 25.599 27.719 1.00 12.57 134 THR A CA 1
ATOM 1044 C C . THR A 1 114 ? -16.471 24.807 26.423 1.00 13.11 134 THR A C 1
ATOM 1045 O O . THR A 1 114 ? -15.471 24.477 25.784 1.00 14.46 134 THR A O 1
ATOM 1051 N N . GLU A 1 115 ? -17.694 24.446 26.057 1.00 13.34 135 GLU A N 1
ATOM 1052 C CA . GLU A 1 115 ? -17.911 23.694 24.841 1.00 16.26 135 GLU A CA 1
ATOM 1053 C C . GLU A 1 115 ? -18.042 24.696 23.684 1.00 16.68 135 GLU A C 1
ATOM 1054 O O . GLU A 1 115 ? -18.708 25.725 23.842 1.00 17.05 135 GLU A O 1
ATOM 1061 N N . CYS A 1 116 ? -17.405 24.430 22.554 1.00 10.64 136 CYS A N 1
ATOM 1062 C CA . CYS A 1 116 ? -17.432 25.334 21.425 1.00 9.57 136 CYS A CA 1
ATOM 1063 C C . CYS A 1 116 ? -17.840 24.591 20.169 1.00 15.20 136 CYS A C 1
ATOM 1064 O O . CYS A 1 116 ? -17.848 23.355 20.148 1.00 14.10 136 CYS A O 1
ATOM 1068 N N . LEU A 1 117 ? -18.136 25.369 19.124 1.00 13.11 137 LEU A N 1
ATOM 1069 C CA . LEU A 1 117 ? -18.488 24.856 17.801 1.00 7.71 137 LEU A CA 1
ATOM 1070 C C . LEU A 1 117 ? -17.442 25.328 16.807 1.00 9.37 137 LEU A C 1
ATOM 1071 O O . LEU A 1 117 ? -17.198 26.539 16.696 1.00 11.30 137 LEU A O 1
ATOM 1077 N N . ILE A 1 118 ? -16.827 24.374 16.131 1.00 9.98 138 ILE A N 1
ATOM 1078 C CA . ILE A 1 118 ? -15.775 24.632 15.144 1.00 8.90 138 ILE A CA 1
ATOM 1079 C C . ILE A 1 118 ? -16.360 24.185 13.809 1.00 9.20 138 ILE A C 1
ATOM 1080 O O . ILE A 1 118 ? -17.073 23.176 13.783 1.00 11.56 138 ILE A O 1
ATOM 1086 N N . SER A 1 119 ? -16.081 24.886 12.713 1.00 9.24 139 SER A N 1
ATOM 1087 C CA . SER A 1 119 ? -16.639 24.503 11.424 1.00 9.22 139 SER A CA 1
ATOM 1088 C C . SER A 1 119 ? -15.683 24.792 10.263 1.00 11.01 139 SER A C 1
ATOM 1089 O O . SER A 1 119 ? -14.844 25.702 10.382 1.00 8.45 139 SER A O 1
ATOM 1094 N N . GLY A 1 120 ? -15.830 24.056 9.172 1.00 9.20 140 GLY A N 1
ATOM 1095 C CA . GLY A 1 120 ? -15.012 24.300 8.011 1.00 7.13 140 GLY A CA 1
ATOM 1096 C C . GLY A 1 120 ? -15.177 23.240 6.942 1.00 8.87 140 GLY A C 1
ATOM 1097 O O . GLY A 1 120 ? -15.883 22.237 7.144 1.00 8.85 140 GLY A O 1
ATOM 1099 N N . TRP A 1 121 ? -14.582 23.534 5.796 1.00 8.43 141 TRP A N 1
ATOM 1100 C CA . TRP A 1 121 ? -14.613 22.642 4.638 1.00 7.15 141 TRP A CA 1
ATOM 1101 C C . TRP A 1 121 ? -13.278 21.935 4.465 1.00 7.57 141 TRP A C 1
ATOM 1102 O O . TRP A 1 121 ? -12.925 21.554 3.356 1.00 10.42 141 TRP A O 1
ATOM 1115 N N . GLY A 1 122 ? -12.508 21.797 5.522 1.00 9.34 142 GLY A N 1
ATOM 1116 C CA . GLY A 1 122 ? -11.208 21.143 5.417 1.00 9.89 142 GLY A CA 1
ATOM 1117 C C . GLY A 1 122 ? -11.279 19.629 5.383 1.00 13.88 142 GLY A C 1
ATOM 1118 O O . GLY A 1 122 ? -12.354 19.009 5.443 1.00 9.39 142 GLY A O 1
ATOM 1120 N N . ASN A 1 123 ? -10.106 19.024 5.370 1.00 10.04 143 ASN A N 1
ATOM 1121 C CA . ASN A 1 123 ? -9.948 17.581 5.261 1.00 9.69 143 ASN A CA 1
ATOM 1122 C C . ASN A 1 123 ? -10.694 16.864 6.386 1.00 8.64 143 ASN A C 1
ATOM 1123 O O . ASN A 1 123 ? -10.659 17.293 7.560 1.00 10.42 143 ASN A O 1
ATOM 1131 N N . THR A 1 124 ? -11.399 15.797 6.018 1.00 8.95 144 THR A N 1
ATOM 1132 C CA . THR A 1 124 ? -12.113 15.029 7.026 1.00 9.99 144 THR A CA 1
ATOM 1133 C C . THR A 1 124 ? -11.388 13.758 7.468 1.00 20.39 144 THR A C 1
ATOM 1134 O O . THR A 1 124 ? -11.916 13.049 8.330 1.00 14.10 144 THR A O 1
ATOM 1140 N N . LYS A 1 125 ? -10.220 13.469 6.882 1.00 12.83 145 LYS A N 1
ATOM 1141 C CA . LYS A 1 125 ? -9.420 12.290 7.219 1.00 14.65 145 LYS A CA 1
ATOM 1142 C C . LYS A 1 125 ? -8.108 12.643 7.915 1.00 29.20 145 LYS A C 1
ATOM 1143 O O . LYS A 1 125 ? -7.442 13.632 7.564 1.00 20.38 145 LYS A O 1
ATOM 1153 N N . SER A 1 126 ? -7.755 11.862 8.934 1.00 22.22 146 SER A N 1
ATOM 1154 C CA . SER A 1 126 ? -6.468 12.056 9.630 1.00 47.27 146 SER A CA 1
ATOM 1155 C C . SER A 1 126 ? -5.390 11.424 8.751 1.00 47.72 146 SER A C 1
ATOM 1156 O O . SER A 1 126 ? -4.310 11.978 8.557 1.00 57.47 146 SER A O 1
ATOM 1161 N N . SER A 1 127 ? -5.719 10.296 8.137 1.00 56.96 147 SER A N 1
ATOM 1162 C CA . SER A 1 127 ? -4.822 9.652 7.198 1.00 64.14 147 SER A CA 1
ATOM 1163 C C . SER A 1 127 ? -5.607 9.629 5.893 1.00 40.41 147 SER A C 1
ATOM 1164 O O . SER A 1 127 ? -6.743 9.149 5.801 0.00 48.57 147 SER A O 1
ATOM 1169 N N . GLY A 1 128 ? -4.951 10.219 4.912 1.00 44.65 148 GLY A N 1
ATOM 1170 C CA . GLY A 1 128 ? -5.537 10.353 3.595 1.00 48.47 148 GLY A CA 1
ATOM 1171 C C . GLY A 1 128 ? -6.143 11.731 3.478 1.00 49.25 148 GLY A C 1
ATOM 1172 O O . GLY A 1 128 ? -5.891 12.594 4.343 1.00 28.71 148 GLY A O 1
ATOM 1174 N N . SER A 1 129 ? -6.923 11.901 2.419 1.00 29.38 149 SER A N 1
ATOM 1175 C CA . SER A 1 129 ? -7.554 13.179 2.163 1.00 29.59 149 SER A CA 1
ATOM 1176 C C . SER A 1 129 ? -8.980 12.962 1.679 1.00 28.59 149 SER A C 1
ATOM 1177 O O . SER A 1 129 ? -9.189 12.091 0.833 1.00 22.88 149 SER A O 1
ATOM 1182 N N . SER A 1 130 ? -9.964 13.655 2.223 1.00 15.30 150 SER A N 1
ATOM 1183 C CA . SER A 1 130 ? -11.308 13.678 1.675 1.00 14.42 150 SER A CA 1
ATOM 1184 C C . SER A 1 130 ? -11.779 15.107 1.986 1.00 14.79 150 SER A C 1
ATOM 1185 O O . SER A 1 130 ? -11.754 15.537 3.144 1.00 14.62 150 SER A O 1
ATOM 1190 N N . TYR A 1 131 ? -12.112 15.835 0.931 1.00 11.42 151 TYR A N 1
ATOM 1191 C CA . TYR A 1 131 ? -12.538 17.218 1.079 1.00 15.75 151 TYR A CA 1
ATOM 1192 C C . TYR A 1 131 ? -14.009 17.309 0.764 1.00 14.22 151 TYR A C 1
ATOM 1193 O O . TYR A 1 131 ? -14.385 17.019 -0.379 1.00 14.24 151 TYR A O 1
ATOM 1204 N N . PRO A 1 132 ? -14.823 17.661 1.764 1.00 10.05 152 PRO A N 1
ATOM 1205 C CA . PRO A 1 132 ? -16.272 17.583 1.644 1.00 11.12 152 PRO A CA 1
ATOM 1206 C C . PRO A 1 132 ? -16.883 18.738 0.831 1.00 15.36 152 PRO A C 1
ATOM 1207 O O . PRO A 1 132 ? -16.355 19.854 0.844 1.00 12.70 152 PRO A O 1
ATOM 1211 N N . SER A 1 133 ? -17.994 18.491 0.143 1.00 10.09 153 SER A N 1
ATOM 1212 C CA . SER A 1 133 ? -18.784 19.580 -0.419 1.00 7.30 153 SER A CA 1
ATOM 1213 C C . SER A 1 133 ? -19.475 20.373 0.706 1.00 9.82 153 SER A C 1
ATOM 1214 O O . SER A 1 133 ? -19.580 21.604 0.628 1.00 10.62 153 SER A O 1
ATOM 1219 N N . LEU A 1 134 ? -20.024 19.696 1.715 1.00 9.43 154 LEU A N 1
ATOM 1220 C CA . LEU A 1 134 ? -20.819 20.371 2.744 1.00 8.97 154 LEU A CA 1
ATOM 1221 C C . LEU A 1 134 ? -20.013 20.772 3.954 1.00 8.24 154 LEU A C 1
ATOM 1222 O O . LEU A 1 134 ? -19.121 20.041 4.386 1.00 10.04 154 LEU A O 1
ATOM 1228 N N . LEU A 1 135 ? -20.352 21.930 4.489 1.00 9.91 155 LEU A N 1
ATOM 1229 C CA . LEU A 1 135 ? -19.711 22.464 5.685 1.00 8.16 155 LEU A CA 1
ATOM 1230 C C . LEU A 1 135 ? -19.795 21.439 6.830 1.00 8.73 155 LEU A C 1
ATOM 1231 O O . LEU A 1 135 ? -20.871 20.874 7.062 1.00 9.81 155 LEU A O 1
ATOM 1237 N N . GLN A 1 136 ? -18.692 21.192 7.517 1.00 7.60 156 GLN A N 1
ATOM 1238 C CA . GLN A 1 136 ? -18.632 20.240 8.613 1.00 7.46 156 GLN A CA 1
ATOM 1239 C C . GLN A 1 136 ? -18.535 21.007 9.931 1.00 9.98 156 GLN A C 1
ATOM 1240 O O . GLN A 1 136 ? -17.932 22.087 9.983 1.00 9.40 156 GLN A O 1
ATOM 1249 N N . CYS A 1 137 ? -19.121 20.415 10.963 1.00 8.62 157 CYS A N 1
ATOM 1250 C CA . CYS A 1 137 ? -19.204 20.985 12.300 1.00 8.88 157 CYS A CA 1
ATOM 1251 C C . CYS A 1 137 ? -18.615 20.043 13.323 1.00 11.33 157 CYS A C 1
ATOM 1252 O O . CYS A 1 137 ? -18.666 18.818 13.118 1.00 12.04 157 CYS A O 1
ATOM 1256 N N . LEU A 1 138 ? -18.118 20.612 14.417 1.00 9.86 158 LEU A N 1
ATOM 1257 C CA . LEU A 1 138 ? -17.544 19.825 15.503 1.00 12.89 158 LEU A CA 1
ATOM 1258 C C . LEU A 1 138 ? -17.739 20.559 16.822 1.00 13.70 158 LEU A C 1
ATOM 1259 O O . LEU A 1 138 ? -17.427 21.749 16.911 1.00 13.58 158 LEU A O 1
ATOM 1265 N N . LYS A 1 139 ? -18.244 19.854 17.826 1.00 10.37 159 LYS A N 1
ATOM 1266 C CA . LYS A 1 139 ? -18.345 20.401 19.180 1.00 11.12 159 LYS A CA 1
ATOM 1267 C C . LYS A 1 139 ? -17.129 19.901 19.967 1.00 14.63 159 LYS A C 1
ATOM 1268 O O . LYS A 1 139 ? -16.888 18.684 19.983 1.00 13.92 159 LYS A O 1
ATOM 1278 N N . ALA A 1 140 ? -16.373 20.792 20.599 1.00 11.21 160 ALA A N 1
ATOM 1279 C CA . ALA A 1 140 ? -15.137 20.438 21.307 1.00 9.39 160 ALA A CA 1
ATOM 1280 C C . ALA A 1 140 ? -14.917 21.479 22.405 1.00 13.12 160 ALA A C 1
ATOM 1281 O O . ALA A 1 140 ? -15.325 22.643 22.269 1.00 12.36 160 ALA A O 1
ATOM 1284 N N . PRO A 1 141 ? -14.312 21.068 23.527 1.00 12.46 161 PRO A N 1
ATOM 1285 C CA . PRO A 1 141 ? -14.047 21.975 24.636 1.00 12.33 161 PRO A CA 1
ATOM 1286 C C . PRO A 1 141 ? -12.680 22.658 24.559 1.00 9.67 161 PRO A C 1
ATOM 1287 O O . PRO A 1 141 ? -11.729 22.123 23.959 1.00 11.92 161 PRO A O 1
ATOM 1291 N N . VAL A 1 142 ? -12.666 23.839 25.175 1.00 11.33 162 VAL A N 1
ATOM 1292 C CA . VAL A 1 142 ? -11.434 24.599 25.409 1.00 13.12 162 VAL A CA 1
ATOM 1293 C C . VAL A 1 142 ? -10.624 23.780 26.421 1.00 18.48 162 VAL A C 1
ATOM 1294 O O . VAL A 1 142 ? -11.197 23.374 27.439 1.00 14.49 162 VAL A O 1
ATOM 1299 N N . LEU A 1 143 ? -9.367 23.482 26.137 1.00 10.57 163 LEU A N 1
ATOM 1300 C CA . LEU A 1 143 ? -8.505 22.747 27.050 1.00 11.29 163 LEU A CA 1
ATOM 1301 C C . LEU A 1 143 ? -7.812 23.727 27.995 1.00 15.21 163 LEU A C 1
ATOM 1302 O O . LEU A 1 143 ? -7.685 24.928 27.695 1.00 16.34 163 LEU A O 1
ATOM 1308 N N . SER A 1 144 ? -7.340 23.246 29.146 1.00 15.63 164 SER A N 1
ATOM 1309 C CA . SER A 1 144 ? -6.624 24.129 30.067 1.00 18.88 164 SER A CA 1
ATOM 1310 C C . SER A 1 144 ? -5.320 24.561 29.396 1.00 10.61 164 SER A C 1
ATOM 1311 O O . SER A 1 144 ? -4.718 23.797 28.612 1.00 16.86 164 SER A O 1
ATOM 1316 N N . ASN A 1 145 ? -4.880 25.738 29.811 1.00 15.54 165 ASN A N 1
ATOM 1317 C CA . ASN A 1 145 ? -3.607 26.284 29.353 1.00 18.21 165 ASN A CA 1
ATOM 1318 C C . ASN A 1 145 ? -2.479 25.284 29.664 1.00 13.40 165 ASN A C 1
ATOM 1319 O O . ASN A 1 145 ? -1.655 25.029 28.796 1.00 15.94 165 ASN A O 1
ATOM 1327 N N . SER A 1 146 ? -2.500 24.621 30.822 1.00 13.59 166 SER A N 1
ATOM 1328 C CA . SER A 1 146 ? -1.457 23.652 31.171 1.00 16.76 166 SER A CA 1
ATOM 1329 C C . SER A 1 146 ? -1.464 22.429 30.260 1.00 17.05 166 SER A C 1
ATOM 1330 O O . SER A 1 146 ? -0.393 22.080 29.776 1.00 16.87 166 SER A O 1
ATOM 1335 N N . SER A 1 147 ? -2.619 21.814 29.939 1.00 16.77 167 SER A N 1
ATOM 1336 C CA . SER A 1 147 ? -2.704 20.677 28.999 1.00 14.08 167 SER A CA 1
ATOM 1337 C C . SER A 1 147 ? -2.220 21.067 27.601 1.00 15.05 167 SER A C 1
ATOM 1338 O O . SER A 1 147 ? -1.540 20.288 26.925 1.00 18.04 167 SER A O 1
ATOM 1343 N N . CYS A 1 148 ? -2.545 22.300 27.186 1.00 14.14 168 CYS A N 1
ATOM 1344 C CA . CYS A 1 148 ? -2.128 22.777 25.874 1.00 12.61 168 CYS A CA 1
ATOM 1345 C C . CYS A 1 148 ? -0.587 22.901 25.807 1.00 16.43 168 CYS A C 1
ATOM 1346 O O . CYS A 1 148 ? 0.064 22.358 24.897 1.00 13.23 168 CYS A O 1
ATOM 1350 N N . LYS A 1 149 ? 0.011 23.524 26.828 1.00 17.09 169 LYS A N 1
ATOM 1351 C CA . LYS A 1 149 ? 1.462 23.742 26.849 1.00 17.06 169 LYS A CA 1
ATOM 1352 C C . LYS A 1 149 ? 2.188 22.422 27.012 1.00 14.08 169 LYS A C 1
ATOM 1353 O O . LYS A 1 149 ? 3.239 22.260 26.394 1.00 19.90 169 LYS A O 1
ATOM 1363 N N . SER A 1 150 ? 1.652 21.460 27.759 1.00 13.97 170 SER A N 1
ATOM 1364 C CA . SER A 1 150 ? 2.323 20.167 27.851 1.00 18.77 170 SER A CA 1
ATOM 1365 C C . SER A 1 150 ? 2.156 19.364 26.569 1.00 23.72 170 SER A C 1
ATOM 1366 O O . SER A 1 150 ? 3.040 18.544 26.282 1.00 20.75 170 SER A O 1
ATOM 1371 N N . SER A 1 151 ? 1.105 19.598 25.772 1.00 13.41 171 SER A N 1
ATOM 1372 C CA . SER A 1 151 ? 0.975 18.895 24.500 1.00 14.12 171 SER A CA 1
ATOM 1373 C C . SER A 1 151 ? 1.977 19.421 23.481 1.00 14.29 171 SER A C 1
ATOM 1374 O O . SER A 1 151 ? 2.405 18.693 22.570 1.00 15.09 171 SER A O 1
ATOM 1379 N N . TYR A 1 152 ? 2.354 20.689 23.578 1.00 14.17 172 TYR A N 1
ATOM 1380 C CA . TYR A 1 152 ? 3.258 21.287 22.605 1.00 16.16 172 TYR A CA 1
ATOM 1381 C C . TYR A 1 152 ? 4.314 22.118 23.335 1.00 16.57 172 TYR A C 1
ATOM 1382 O O . TYR A 1 152 ? 4.300 23.364 23.269 1.00 14.59 172 TYR A O 1
ATOM 1393 N N . PRO A 1 153 ? 5.257 21.432 24.019 1.00 18.30 173 PRO A N 1
ATOM 1394 C CA . PRO A 1 153 ? 6.328 22.076 24.807 1.00 17.12 173 PRO A CA 1
ATOM 1395 C C . PRO A 1 153 ? 7.057 23.193 24.058 1.00 10.93 173 PRO A C 1
ATOM 1396 O O . PRO A 1 153 ? 7.525 23.003 22.926 1.00 16.09 173 PRO A O 1
ATOM 1400 N N . GLY A 1 154 ? 7.074 24.370 24.681 1.00 10.49 174 GLY A N 1
ATOM 1401 C CA . GLY A 1 154 ? 7.787 25.538 24.157 1.00 13.64 174 GLY A CA 1
ATOM 1402 C C . GLY A 1 154 ? 7.225 26.183 22.899 1.00 18.57 174 GLY A C 1
ATOM 1403 O O . GLY A 1 154 ? 7.913 27.022 22.299 1.00 17.52 174 GLY A O 1
ATOM 1405 N N . GLN A 1 155 ? 6.017 25.818 22.471 1.00 11.41 175 GL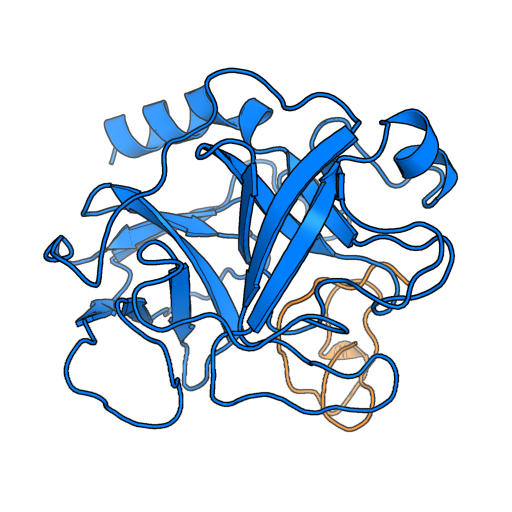N A N 1
ATOM 1406 C CA . GLN A 1 155 ? 5.413 26.370 21.258 1.00 10.94 175 GLN A CA 1
ATOM 1407 C C . GLN A 1 155 ? 4.118 27.167 21.461 1.00 14.55 175 GLN A C 1
ATOM 1408 O O . GLN A 1 155 ? 3.653 27.799 20.512 1.00 15.54 175 GLN A O 1
ATOM 1417 N N . ILE A 1 156 ? 3.500 27.104 22.637 1.00 10.41 176 ILE A N 1
ATOM 1418 C CA . ILE A 1 156 ? 2.230 27.797 22.862 1.00 14.01 176 ILE A CA 1
ATOM 1419 C C . ILE A 1 156 ? 2.502 29.163 23.507 1.00 13.24 176 ILE A C 1
ATOM 1420 O O . ILE A 1 156 ? 3.053 29.220 24.613 1.00 13.93 176 ILE A O 1
ATOM 1426 N N . THR A 1 157 ? 2.149 30.253 22.843 1.00 13.63 177 THR A N 1
ATOM 1427 C CA . THR A 1 157 ? 2.315 31.581 23.422 1.00 14.26 177 THR A CA 1
ATOM 1428 C C . THR A 1 157 ? 1.021 31.933 24.176 1.00 17.09 177 THR A C 1
ATOM 1429 O O . THR A 1 157 ? -0.006 31.231 24.103 1.00 13.62 177 THR A O 1
ATOM 1435 N N . GLY A 1 158 ? 1.019 33.141 24.735 1.00 11.58 178 GLY A N 1
ATOM 1436 C CA . GLY A 1 158 ? -0.172 33.608 25.430 1.00 11.74 178 GLY A CA 1
ATOM 1437 C C . GLY A 1 158 ? -1.308 33.974 24.473 1.00 12.04 178 GLY A C 1
ATOM 1438 O O . GLY A 1 158 ? -2.411 34.291 24.920 1.00 15.82 178 GLY A O 1
ATOM 1440 N N . ASN A 1 159 ? -1.042 33.942 23.164 1.00 9.78 179 ASN A N 1
ATOM 1441 C CA . ASN A 1 159 ? -2.036 34.253 22.142 1.00 12.43 179 ASN A CA 1
ATOM 1442 C C . ASN A 1 159 ? -2.640 33.013 21.485 1.00 8.56 179 ASN A C 1
ATOM 1443 O O . ASN A 1 159 ? -3.246 33.100 20.408 1.00 10.64 179 ASN A O 1
ATOM 1451 N N . MET A 1 160 ? -2.514 31.866 22.131 1.00 10.80 180 MET A N 1
ATOM 1452 C CA . MET A 1 160 ? -2.982 30.610 21.547 1.00 14.02 180 MET A CA 1
ATOM 1453 C C . MET A 1 160 ? -3.751 29.805 22.584 1.00 12.37 180 MET A C 1
ATOM 1454 O O . MET A 1 160 ? -3.421 29.865 23.778 1.00 13.19 180 MET A O 1
ATOM 1460 N N . ILE A 1 161 ? -4.803 29.129 22.131 1.00 12.52 181 ILE A N 1
ATOM 1461 C CA . ILE A 1 161 ? -5.543 28.171 22.971 1.00 13.04 181 ILE A CA 1
ATOM 1462 C C . ILE A 1 161 ? -5.658 26.825 22.242 1.00 9.86 181 ILE A C 1
ATOM 1463 O O . ILE A 1 161 ? -5.583 26.767 21.010 1.00 11.48 181 ILE A O 1
ATOM 1469 N N . CYS A 1 162 ? -5.742 25.744 23.004 1.00 9.87 182 CYS A N 1
ATOM 1470 C CA . CYS A 1 162 ? -5.964 24.412 22.441 1.00 8.19 182 CYS A CA 1
ATOM 1471 C C . CYS A 1 162 ? -7.431 24.111 22.649 1.00 11.15 182 CYS A C 1
ATOM 1472 O O . CYS A 1 162 ? -7.961 24.387 23.737 1.00 10.53 182 CYS A O 1
ATOM 1476 N N . VAL A 1 163 ? -8.082 23.587 21.618 1.00 12.35 183 VAL A N 1
ATOM 1477 C CA . VAL A 1 163 ? -9.486 23.189 21.703 1.00 11.11 183 VAL A CA 1
ATOM 1478 C C . VAL A 1 163 ? -9.490 21.801 21.060 1.00 12.79 183 VAL A C 1
ATOM 1479 O O . VAL A 1 163 ? -8.892 21.598 19.983 1.00 12.47 183 VAL A O 1
ATOM 1484 N N . GLY A 1 164 A -10.105 20.844 21.754 1.00 14.45 184 GLY A N 1
ATOM 1485 C CA . GLY A 1 164 A -10.201 19.517 21.191 1.00 11.96 184 GLY A CA 1
ATOM 1486 C C . GLY A 1 164 A -10.202 18.451 22.265 1.00 10.50 184 GLY A C 1
ATOM 1487 O O . GLY A 1 164 A -10.754 18.641 23.359 1.00 14.57 184 GLY A O 1
ATOM 1489 N N . PHE A 1 165 ? -9.571 17.351 21.880 1.00 16.75 184 PHE A N 1
ATOM 1490 C CA . PHE A 1 165 ? -9.591 16.131 22.656 1.00 15.42 184 PHE A CA 1
ATOM 1491 C C . PHE A 1 165 ? -8.187 15.581 22.724 1.00 17.52 184 PHE A C 1
ATOM 1492 O O . PHE A 1 165 ? -7.571 15.329 21.686 1.00 16.33 184 PHE A O 1
ATOM 1501 N N . LEU A 1 166 ? -7.676 15.317 23.917 1.00 14.25 185 LEU A N 1
ATOM 1502 C CA . LEU A 1 166 ? -6.321 14.750 24.013 1.00 16.95 185 LEU A CA 1
ATOM 1503 C C . LEU A 1 166 ? -6.220 13.339 23.440 1.00 20.53 185 LEU A C 1
ATOM 1504 O O . LEU A 1 166 ? -5.147 12.824 23.115 1.00 20.61 185 LEU A O 1
ATOM 1510 N N . GLN A 1 167 ? -7.357 12.674 23.384 1.00 22.49 186 GLN A N 1
ATOM 1511 C CA . GLN A 1 167 ? -7.522 11.313 22.867 1.00 23.68 186 GLN A CA 1
ATOM 1512 C C . GLN A 1 167 ? -7.435 11.320 21.351 1.00 20.93 186 GLN A C 1
ATOM 1513 O O . GLN A 1 167 ? -7.185 10.261 20.792 1.00 33.31 186 GLN A O 1
ATOM 1522 N N . GLY A 1 168 ? -7.565 12.488 20.731 1.00 21.52 187 GLY A N 1
ATOM 1523 C CA . GLY A 1 168 ? -7.599 12.560 19.287 1.00 25.82 187 GLY A CA 1
ATOM 1524 C C . GLY A 1 168 ? -8.946 12.107 18.724 1.00 21.39 187 GLY A C 1
ATOM 1525 O O . GLY A 1 168 ? -9.976 12.018 19.419 1.00 31.32 187 GLY A O 1
ATOM 1527 N N . GLY A 1 169 A -8.893 11.910 17.408 1.00 19.80 188 GLY A N 1
ATOM 1528 C CA . GLY A 1 169 A -10.013 11.424 16.616 1.00 15.76 188 GLY A CA 1
ATOM 1529 C C . GLY A 1 169 A -10.943 12.507 16.124 1.00 16.12 188 GLY A C 1
ATOM 1530 O O . GLY A 1 169 A -11.661 12.267 15.151 1.00 15.77 188 GLY A O 1
ATOM 1532 N N . LYS A 1 170 ? -10.959 13.677 16.754 1.00 12.55 188 LYS A N 1
ATOM 1533 C CA . LYS A 1 170 ? -11.840 14.771 16.352 1.00 10.79 188 LYS A CA 1
ATOM 1534 C C . LYS A 1 170 ? -10.987 16.046 16.381 1.00 13.04 188 LYS A C 1
ATOM 1535 O O . LYS A 1 170 ? -10.400 16.329 17.442 1.00 12.33 188 LYS A O 1
ATOM 1545 N N . ASP A 1 171 ? -10.922 16.792 15.289 1.00 11.13 189 ASP A N 1
ATOM 1546 C CA . ASP A 1 171 ? -10.035 17.962 15.252 1.00 12.07 189 ASP A CA 1
ATOM 1547 C C . ASP A 1 171 ? -10.319 18.739 13.979 1.00 12.40 189 ASP A C 1
ATOM 1548 O O . ASP A 1 171 ? -11.017 18.223 13.092 1.00 11.51 189 ASP A O 1
ATOM 1554 N N . SER A 1 172 ? -9.823 19.962 13.863 1.00 9.21 190 SER A N 1
ATOM 1555 C CA . SER A 1 172 ? -9.839 20.656 12.576 1.00 9.09 190 SER A CA 1
ATOM 1556 C C . SER A 1 172 ? -8.645 20.139 11.746 1.00 11.28 190 SER A C 1
ATOM 1557 O O . SER A 1 172 ? -7.778 19.399 12.248 1.00 11.68 190 SER A O 1
ATOM 1562 N N . CYS A 1 173 ? -8.532 20.470 10.477 1.00 8.08 191 CYS A N 1
ATOM 1563 C CA . CYS A 1 173 ? -7.459 19.946 9.648 1.00 9.14 191 CYS A CA 1
ATOM 1564 C C . CYS A 1 173 ? -7.205 20.907 8.476 1.00 10.12 191 CYS A C 1
ATOM 1565 O O . CYS A 1 173 ? -7.782 22.008 8.439 1.00 9.31 191 CYS A O 1
ATOM 1569 N N . GLN A 1 174 ? -6.316 20.557 7.544 1.00 9.58 192 GLN A N 1
ATOM 1570 C CA . GLN A 1 174 ? -5.978 21.431 6.422 1.00 8.57 192 GLN A CA 1
ATOM 1571 C C . GLN A 1 174 ? -7.241 21.804 5.636 1.00 12.16 192 GLN A C 1
ATOM 1572 O O . GLN A 1 174 ? -8.070 20.941 5.320 1.00 10.66 192 GLN A O 1
ATOM 1581 N N . GLY A 1 175 ? -7.349 23.107 5.397 1.00 9.20 193 GLY A N 1
ATOM 1582 C CA . GLY A 1 175 ? -8.495 23.696 4.736 1.00 11.18 193 GLY A CA 1
ATOM 1583 C C . GLY A 1 175 ? -9.458 24.369 5.707 1.00 10.11 193 GLY A C 1
ATOM 1584 O O . GLY A 1 175 ? -10.353 25.110 5.238 1.00 11.11 193 GLY A O 1
ATOM 1586 N N . ASP A 1 176 ? -9.294 24.106 6.997 1.00 6.77 194 ASP A N 1
ATOM 1587 C CA . ASP A 1 176 ? -10.098 24.716 8.050 1.00 7.35 194 ASP A CA 1
ATOM 1588 C C . ASP A 1 176 ? -9.495 26.027 8.582 1.00 10.15 194 ASP A C 1
ATOM 1589 O O . ASP A 1 176 ? -10.218 26.779 9.259 1.00 6.48 194 ASP A O 1
ATOM 1595 N N . SER A 1 177 ? -8.213 26.319 8.319 1.00 7.52 195 SER A N 1
ATOM 1596 C CA . SER A 1 177 ? -7.543 27.542 8.776 1.00 4.95 195 SER A CA 1
ATOM 1597 C C . SER A 1 177 ? -8.366 28.808 8.600 1.00 8.59 195 SER A C 1
ATOM 1598 O O . SER A 1 177 ? -8.992 28.970 7.546 1.00 7.91 195 SER A O 1
ATOM 1603 N N . GLY A 1 178 ? -8.335 29.652 9.623 1.00 5.26 196 GLY A N 1
ATOM 1604 C CA . GLY A 1 178 ? -9.016 30.929 9.541 1.00 6.65 196 GLY A CA 1
ATOM 1605 C C . GLY A 1 178 ? -10.465 30.867 9.995 1.00 12.49 196 GLY A C 1
ATOM 1606 O O . GLY A 1 178 ? -11.080 31.903 10.273 1.00 9.75 196 GLY A O 1
ATOM 1608 N N . GLY A 1 179 ? -10.995 29.650 10.096 1.00 9.08 197 GLY A N 1
ATOM 1609 C CA . GLY A 1 179 ? -12.369 29.459 10.499 1.00 6.96 197 GLY A CA 1
ATOM 1610 C C . GLY A 1 179 ? -12.648 29.683 11.978 1.00 6.46 197 GLY A C 1
ATOM 1611 O O . GLY A 1 179 ? -11.755 29.797 12.829 1.00 8.37 197 GLY A O 1
ATOM 1613 N N . PRO A 1 180 ? -13.955 29.704 12.292 1.00 9.67 198 PRO A N 1
ATOM 1614 C CA . PRO A 1 180 ? -14.445 30.030 13.635 1.00 10.15 198 PRO A CA 1
ATOM 1615 C C . PRO A 1 180 ? -14.420 28.955 14.713 1.00 9.19 198 PRO A C 1
ATOM 1616 O O . PRO A 1 180 ? -14.662 27.788 14.393 1.00 12.10 198 PRO A O 1
ATOM 1620 N N . VAL A 1 181 ? -14.160 29.373 15.941 1.00 7.55 199 VAL A N 1
ATOM 1621 C CA . VAL A 1 181 ? -14.395 28.544 17.110 1.00 7.70 199 VAL A CA 1
ATOM 1622 C C . VAL A 1 181 ? -15.322 29.456 17.927 1.00 10.27 199 VAL A C 1
ATOM 1623 O O . VAL A 1 181 ? -14.899 30.520 18.404 1.00 11.03 199 VAL A O 1
ATOM 1628 N N . VAL A 1 182 ? -16.589 29.073 18.072 1.00 8.89 200 VAL A N 1
ATOM 1629 C CA . VAL A 1 182 ? -17.581 29.913 18.747 1.00 10.02 200 VAL A CA 1
ATOM 1630 C C . VAL A 1 182 ? -18.043 29.220 20.018 1.00 13.14 200 VAL A C 1
ATOM 1631 O O . VAL A 1 182 ? -18.514 28.068 19.974 1.00 13.02 200 VAL A O 1
ATOM 1636 N N . CYS A 1 183 ? -17.905 29.922 21.131 1.00 9.53 201 CYS A N 1
ATOM 1637 C CA . CYS A 1 183 ? -18.188 29.314 22.428 1.00 10.61 201 CYS A CA 1
ATOM 1638 C C . CYS A 1 183 ? -19.150 30.262 23.086 1.00 18.14 201 CYS A C 1
ATOM 1639 O O . CYS A 1 183 ? -18.892 31.469 23.219 1.00 16.04 201 CYS A O 1
ATOM 1643 N N . ASN A 1 184 ? -20.296 29.731 23.467 1.00 21.69 202 ASN A N 1
ATOM 1644 C CA . ASN A 1 184 ? -21.345 30.530 24.090 1.00 24.53 202 ASN A CA 1
ATOM 1645 C C . ASN A 1 184 ? -21.747 31.728 23.231 1.00 17.42 202 ASN A C 1
ATOM 1646 O O . ASN A 1 184 ? -21.985 32.830 23.760 1.00 21.02 202 ASN A O 1
ATOM 1654 N N . GLY A 1 185 ? -21.768 31.471 21.926 1.00 15.72 203 GLY A N 1
ATOM 1655 C CA . GLY A 1 185 ? -22.143 32.480 20.972 1.00 15.11 203 GLY A CA 1
ATOM 1656 C C . GLY A 1 185 ? -21.101 33.555 20.756 1.00 19.14 203 GLY A C 1
ATOM 1657 O O . GLY A 1 185 ? -21.440 34.557 20.135 1.00 18.07 203 GLY A O 1
ATOM 1659 N N . GLN A 1 186 ? -19.863 33.432 21.234 1.00 11.49 204 GLN A N 1
ATOM 1660 C CA . GLN A 1 186 ? -18.848 34.452 20.978 1.00 13.59 204 GLN A CA 1
ATOM 1661 C C . GLN A 1 186 ? -17.666 33.814 20.266 1.00 12.22 204 GLN A C 1
ATOM 1662 O O . GLN A 1 186 ? -17.343 32.660 20.570 1.00 12.77 204 GLN A O 1
ATOM 1671 N N . LEU A 1 187 ? -17.024 34.549 19.370 1.00 9.58 209 LEU A N 1
ATOM 1672 C CA . LEU A 1 187 ? -15.876 34.036 18.630 1.00 12.26 209 LEU A CA 1
ATOM 1673 C C . LEU A 1 187 ? -14.641 33.999 19.538 1.00 14.02 209 LEU A C 1
ATOM 1674 O O . LEU A 1 187 ? -14.036 35.035 19.829 1.00 14.25 209 LEU A O 1
ATOM 1680 N N . GLN A 1 188 ? -14.246 32.824 19.994 1.00 11.03 210 GLN A N 1
ATOM 1681 C CA . GLN A 1 188 ? -13.102 32.709 20.886 1.00 8.41 210 GLN A CA 1
ATOM 1682 C C . GLN A 1 188 ? -11.825 32.244 20.193 1.00 12.14 210 GLN A C 1
ATOM 1683 O O . GLN A 1 188 ? -10.738 32.495 20.741 1.00 12.28 210 GLN A O 1
ATOM 1692 N N . GLY A 1 189 ? -11.902 31.616 19.028 1.00 9.51 211 GLY A N 1
ATOM 1693 C CA . GLY A 1 189 ? -10.689 31.094 18.429 1.00 8.97 211 GLY A CA 1
ATOM 1694 C C . GLY A 1 189 ? -10.775 31.133 16.919 1.00 12.96 211 GLY A C 1
ATOM 1695 O O . GLY A 1 189 ? -11.880 31.221 16.364 1.00 9.61 211 GLY A O 1
ATOM 1697 N N . ILE A 1 190 ? -9.603 31.087 16.292 1.00 7.46 212 ILE A N 1
ATOM 1698 C CA . ILE A 1 190 ? -9.458 31.068 14.841 1.00 7.08 212 ILE A CA 1
ATOM 1699 C C . ILE A 1 190 ? -8.623 29.812 14.555 1.00 8.81 212 ILE A C 1
ATOM 1700 O O . ILE A 1 190 ? -7.577 29.638 15.199 1.00 9.26 212 ILE A O 1
ATOM 1706 N N . VAL A 1 191 ? -9.031 28.931 13.644 1.00 7.48 213 VAL A N 1
ATOM 1707 C CA . VAL A 1 191 ? -8.251 27.726 13.314 1.00 6.26 213 VAL A CA 1
ATOM 1708 C C . VAL A 1 191 ? -6.864 28.162 12.847 1.00 5.74 213 VAL A C 1
ATOM 1709 O O . VAL A 1 191 ? -6.775 28.965 11.921 1.00 9.49 213 VAL A O 1
ATOM 1714 N N . SER A 1 192 ? -5.809 27.666 13.467 1.00 7.52 214 SER A N 1
ATOM 1715 C CA . SER A 1 192 ? -4.460 28.084 13.091 1.00 8.07 214 SER A CA 1
ATOM 1716 C C . SER A 1 192 ? -3.562 26.881 12.750 1.00 8.09 214 SER A C 1
ATOM 1717 O O . SER A 1 192 ? -3.202 26.759 11.581 1.00 9.13 214 SER A O 1
ATOM 1722 N N . TRP A 1 193 ? -3.194 25.982 13.676 1.00 7.84 215 TRP A N 1
ATOM 1723 C CA . TRP A 1 193 ? -2.228 24.932 13.360 1.00 9.88 215 TRP A CA 1
ATOM 1724 C C . TRP A 1 193 ? -2.313 23.748 14.309 1.00 11.19 215 TRP A C 1
ATOM 1725 O O . TRP A 1 193 ? -3.189 23.710 15.180 1.00 8.93 215 TRP A O 1
ATOM 1738 N N . GLY A 1 194 ? -1.464 22.764 14.061 1.00 9.48 216 GLY A N 1
ATOM 1739 C CA . GLY A 1 194 ? -1.360 21.603 14.925 1.00 9.54 216 GLY A CA 1
ATOM 1740 C C . GLY A 1 194 ? -0.322 20.687 14.309 1.00 11.12 216 GLY A C 1
ATOM 1741 O O . GLY A 1 194 ? 0.290 21.062 13.300 1.00 12.14 216 GLY A O 1
ATOM 1743 N N . TYR A 1 195 ? -0.068 19.534 14.916 1.00 10.36 217 TYR A N 1
ATOM 1744 C CA . TYR A 1 195 ? 0.815 18.521 14.339 1.00 11.41 217 TYR A CA 1
ATOM 1745 C C . TYR A 1 195 ? -0.136 17.488 13.751 1.00 9.58 217 TYR A C 1
ATOM 1746 O O . TYR A 1 195 ? -0.817 16.812 14.529 1.00 13.40 217 TYR A O 1
ATOM 1757 N N . GLY A 1 196 ? -0.163 17.318 12.447 1.00 10.13 219 GLY A N 1
ATOM 1758 C CA . GLY A 1 196 ? -1.113 16.395 11.839 1.00 15.16 219 GLY A CA 1
ATOM 1759 C C . GLY A 1 196 ? -2.552 16.844 12.129 1.00 17.32 219 GLY A C 1
ATOM 1760 O O . GLY A 1 196 ? -2.808 18.038 12.369 1.00 12.92 219 GLY A O 1
ATOM 1762 N N . CYS A 1 197 ? -3.490 15.917 12.152 1.00 12.33 220 CYS A N 1
ATOM 1763 C CA . CYS A 1 197 ? -4.873 16.258 12.476 1.00 12.45 220 CYS A CA 1
ATOM 1764 C C . CYS A 1 197 ? -5.413 15.106 13.284 1.00 11.62 220 CYS A C 1
ATOM 1765 O O . CYS A 1 197 ? -5.153 13.958 12.919 1.00 13.94 220 CYS A O 1
ATOM 1769 N N . ALA A 1 198 A -6.139 15.395 14.338 1.00 8.96 221 ALA A N 1
ATOM 1770 C CA . ALA A 1 198 A -6.800 14.420 15.192 1.00 13.54 221 ALA A CA 1
ATOM 1771 C C . ALA A 1 198 A -5.854 13.392 15.814 1.00 13.39 221 ALA A C 1
ATOM 1772 O O . ALA A 1 198 A -6.302 12.289 16.166 1.00 15.92 221 ALA A O 1
ATOM 1775 N N . GLN A 1 199 ? -4.577 13.720 15.974 1.00 10.81 221 GLN A N 1
ATOM 1776 C CA . GLN A 1 199 ? -3.644 12.793 16.629 1.00 13.28 221 GLN A CA 1
ATOM 1777 C C . GLN A 1 199 ? -3.768 12.852 18.160 1.00 16.34 221 GLN A C 1
ATOM 1778 O O . GLN A 1 199 ? -4.092 13.905 18.749 1.00 15.71 221 GLN A O 1
ATOM 1787 N N . LYS A 1 200 ? -3.487 11.719 18.808 1.00 17.05 222 LYS A N 1
ATOM 1788 C CA . LYS A 1 200 ? -3.458 11.629 20.271 1.00 17.21 222 LYS A CA 1
ATOM 1789 C C . LYS A 1 200 ? -2.418 12.633 20.798 1.00 13.06 222 LYS A C 1
ATOM 1790 O O . LYS A 1 200 ? -1.318 12.764 20.259 1.00 18.24 222 LYS A O 1
ATOM 1800 N N . ASN A 1 201 ? -2.835 13.376 21.814 1.00 14.17 223 ASN A N 1
ATOM 1801 C CA . ASN A 1 201 ? -2.043 14.403 22.518 1.00 21.23 223 ASN A CA 1
ATOM 1802 C C . ASN A 1 201 ? -1.566 15.561 21.656 1.00 21.07 223 ASN A C 1
ATOM 1803 O O . ASN A 1 201 ? -0.614 16.259 22.029 1.00 17.82 223 ASN A O 1
ATOM 1811 N N . LYS A 1 202 ? -2.167 15.762 20.488 1.00 16.94 224 LYS A N 1
ATOM 1812 C CA . LYS A 1 202 ? -1.829 16.888 19.620 1.00 13.87 224 LYS A CA 1
ATOM 1813 C C . LYS A 1 202 ? -3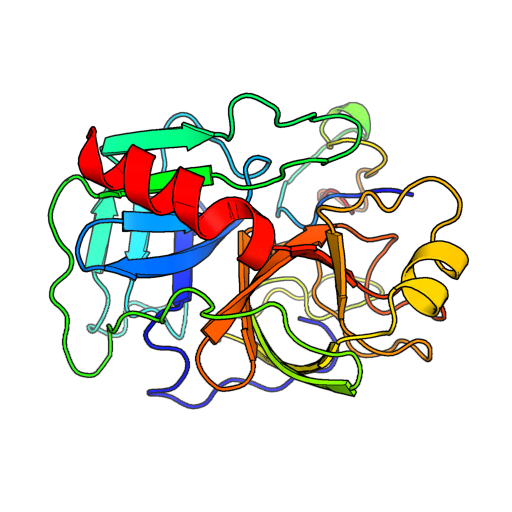.158 17.545 19.216 1.00 13.16 224 LYS A C 1
ATOM 1814 O O . LYS A 1 202 ? -3.598 17.381 18.070 1.00 14.48 224 LYS A O 1
ATOM 1824 N N . PRO A 1 203 ? -3.835 18.263 20.146 1.00 14.96 225 PRO A N 1
ATOM 1825 C CA . PRO A 1 203 ? -5.096 18.972 19.844 1.00 13.27 225 PRO A CA 1
ATOM 1826 C C . PRO A 1 203 ? -4.844 20.170 18.915 1.00 16.07 225 PRO A C 1
ATOM 1827 O 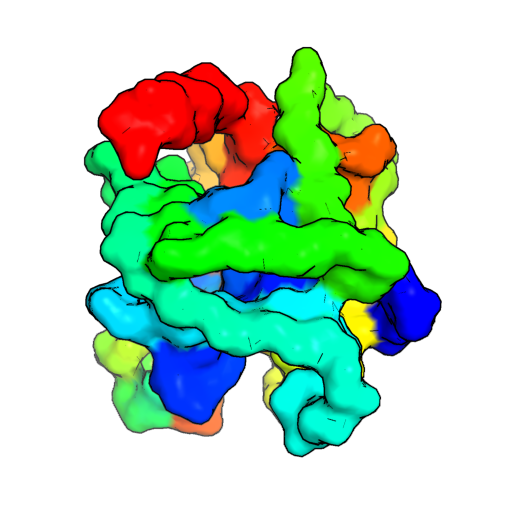O . PRO A 1 203 ? -3.690 20.594 18.761 1.00 12.68 225 PRO A O 1
ATOM 1831 N N . GLY A 1 204 ? -5.868 20.680 18.244 1.00 12.15 226 GLY A N 1
ATOM 1832 C CA . GLY A 1 204 ? -5.685 21.865 17.438 1.00 10.85 226 GLY A CA 1
ATOM 1833 C C . GLY A 1 204 ? -5.350 23.060 18.331 1.00 8.77 226 GLY A C 1
ATOM 1834 O O . GLY A 1 204 ? -5.802 23.175 19.489 1.00 9.44 226 GLY A O 1
ATOM 1836 N N . VAL A 1 205 ? -4.569 23.950 17.730 1.00 10.33 227 VAL A N 1
ATOM 1837 C CA . VAL A 1 205 ? -4.154 25.200 18.358 1.00 11.00 227 VAL A CA 1
ATOM 1838 C C . VAL A 1 205 ? -4.820 26.308 17.540 1.00 7.16 227 VAL A C 1
ATOM 1839 O O . VAL A 1 205 ? -4.844 26.284 16.293 1.00 10.38 227 VAL A O 1
ATOM 1844 N N . TYR A 1 206 ? -5.367 27.255 18.267 1.00 7.70 228 TYR A N 1
ATOM 1845 C CA . TYR A 1 206 ? -6.218 28.304 17.713 1.00 6.88 228 TYR A CA 1
ATOM 1846 C C . TYR A 1 206 ? -5.775 29.665 18.226 1.00 8.63 228 TYR A C 1
ATOM 1847 O O . TYR A 1 206 ? -5.365 29.761 19.384 1.00 11.51 228 TYR A O 1
ATOM 1858 N N . THR A 1 207 ? -5.901 30.713 17.430 1.00 10.79 229 THR A N 1
ATOM 1859 C CA . THR A 1 207 ? -5.576 32.072 17.884 1.00 9.16 229 THR A CA 1
ATOM 1860 C C . THR A 1 207 ? -6.589 32.478 18.957 1.00 10.05 229 THR A C 1
ATOM 1861 O O . THR A 1 207 ? -7.793 32.277 18.749 1.00 10.66 229 THR A O 1
ATOM 1867 N N . LYS A 1 208 ? -6.106 33.017 20.079 1.00 10.95 230 LYS A N 1
ATOM 1868 C CA . LYS A 1 208 ? -6.957 33.386 21.208 1.00 10.06 230 LYS A CA 1
ATOM 1869 C C . LYS A 1 208 ? -7.519 34.789 20.929 1.00 13.09 230 LYS A C 1
ATOM 1870 O O . LYS A 1 208 ? -6.882 35.820 21.226 1.00 10.41 230 LYS A O 1
ATOM 1880 N N . VAL A 1 209 ? -8.727 34.786 20.358 1.00 10.11 231 VAL A N 1
ATOM 1881 C CA . VAL A 1 209 ? -9.368 36.014 19.891 1.00 9.09 231 VAL A CA 1
ATOM 1882 C C . VAL A 1 209 ? -9.618 37.010 21.029 1.00 12.35 231 VAL A C 1
ATOM 1883 O O . VAL A 1 209 ? -9.504 38.216 20.775 1.00 12.94 231 VAL A O 1
ATOM 1888 N N . CYS A 1 210 ? -9.845 36.590 22.278 1.00 10.50 232 CYS A N 1
ATOM 1889 C CA . CYS A 1 210 ? -10.119 37.588 23.334 1.00 16.20 232 CYS A CA 1
ATOM 1890 C C . CYS A 1 210 ? -8.913 38.497 23.638 1.00 25.82 232 CYS A C 1
ATOM 1891 O O . CYS A 1 210 ? -9.098 39.528 24.278 1.00 17.68 232 CYS A O 1
ATOM 1895 N N . ASN A 1 211 ? -7.712 38.196 23.126 1.00 10.76 233 ASN A N 1
ATOM 1896 C CA . ASN A 1 211 ? -6.555 39.073 23.273 1.00 11.72 233 ASN A CA 1
ATOM 1897 C C . ASN A 1 211 ? -6.547 40.200 22.256 1.00 18.49 233 ASN A C 1
ATOM 1898 O O . ASN A 1 211 ? -5.753 41.141 22.387 1.00 20.11 233 ASN A O 1
ATOM 1906 N N . TYR A 1 212 ? -7.383 40.141 21.221 1.00 12.27 234 TYR A N 1
ATOM 1907 C CA . TYR A 1 212 ? -7.288 41.081 20.099 1.00 10.78 234 TYR A CA 1
ATOM 1908 C C . TYR A 1 212 ? -8.512 41.953 19.900 1.00 13.27 234 TYR A C 1
ATOM 1909 O O . TYR A 1 212 ? -8.575 42.650 18.882 1.00 14.85 234 TYR A O 1
ATOM 1920 N N . VAL A 1 213 ? -9.470 41.941 20.828 1.00 18.47 235 VAL A N 1
ATOM 1921 C CA . VAL A 1 213 ? -10.713 42.711 20.654 1.00 17.85 235 VAL A CA 1
ATOM 1922 C C . VAL A 1 213 ? -10.438 44.209 20.483 1.00 11.29 235 VAL A C 1
ATOM 1923 O O . VAL A 1 213 ? -10.991 44.828 19.568 1.00 16.72 235 VAL A O 1
ATOM 1928 N N . ASN A 1 214 ? -9.535 44.779 21.258 1.00 16.29 236 ASN A N 1
ATOM 1929 C CA . ASN A 1 214 ? -9.234 46.201 21.071 1.00 17.68 236 ASN A CA 1
ATOM 1930 C C . ASN A 1 214 ? -8.513 46.444 19.749 1.00 14.82 236 ASN A C 1
ATOM 1931 O O . ASN A 1 214 ? -8.878 47.412 19.080 1.00 16.40 236 ASN A O 1
ATOM 1939 N N . TRP A 1 215 ? -7.601 45.581 19.290 1.00 11.88 237 TRP A N 1
ATOM 1940 C CA . TRP A 1 215 ? -6.919 45.782 18.013 1.00 12.38 237 TRP A CA 1
ATOM 1941 C C . TRP A 1 215 ? -7.963 45.687 16.898 1.00 12.92 237 TRP A C 1
ATOM 1942 O O . TRP A 1 215 ? -7.919 46.468 15.948 1.00 14.38 237 TRP A O 1
ATOM 1955 N N . ILE A 1 216 ? -8.920 44.764 16.977 1.00 15.10 238 ILE A N 1
ATOM 1956 C CA . ILE A 1 216 ? -9.933 44.620 15.933 1.00 11.98 238 ILE A CA 1
ATOM 1957 C C . ILE A 1 216 ? -10.770 45.907 15.906 1.00 18.23 238 ILE A C 1
ATOM 1958 O O . ILE A 1 216 ? -10.937 46.496 14.830 1.00 15.92 238 ILE A O 1
ATOM 1964 N N . GLN A 1 217 ? -11.242 46.366 17.068 1.00 13.80 239 GLN A N 1
ATOM 1965 C CA . GLN A 1 217 ? -12.109 47.540 17.112 1.00 17.99 239 GLN A CA 1
ATOM 1966 C C . GLN A 1 217 ? -11.401 48.775 16.578 1.00 21.21 239 GLN A C 1
ATOM 1967 O O . GLN A 1 217 ? -11.947 49.445 15.692 1.00 25.73 239 GLN A O 1
ATOM 1976 N N . GLN A 1 218 ? -10.173 49.022 17.035 1.00 14.94 240 GLN A N 1
ATOM 1977 C CA . GLN A 1 218 ? -9.372 50.143 16.558 1.00 18.36 240 GLN A CA 1
ATOM 1978 C C . GLN A 1 218 ? -9.147 50.026 15.044 1.00 18.63 240 GLN A C 1
ATOM 1979 O O . GLN A 1 218 ? -9.366 51.027 14.359 1.00 19.83 240 GLN A O 1
ATOM 1988 N N . THR A 1 219 ? -8.847 48.841 14.494 1.00 18.66 241 THR A N 1
ATOM 1989 C CA . THR A 1 219 ? -8.575 48.708 13.067 1.00 16.05 241 THR A CA 1
ATOM 1990 C C . THR A 1 219 ? -9.827 48.991 12.280 1.00 14.28 241 THR A C 1
ATOM 1991 O O . THR A 1 219 ? -9.756 49.736 11.303 1.00 19.02 241 THR A O 1
ATOM 1997 N N . ILE A 1 220 ? -10.971 48.494 12.739 1.00 13.90 242 ILE A N 1
ATOM 1998 C CA . ILE A 1 220 ? -12.218 48.762 12.030 1.00 18.41 242 ILE A CA 1
ATOM 1999 C C . ILE A 1 220 ? -12.518 50.270 12.112 1.00 23.39 242 ILE A C 1
ATOM 2000 O O . ILE A 1 220 ? -12.913 50.885 11.116 1.00 24.45 242 ILE A O 1
ATOM 2006 N N . ALA A 1 221 ? -12.270 50.869 13.273 1.00 21.12 243 ALA A N 1
ATOM 2007 C CA . ALA A 1 221 ? -12.548 52.290 13.469 1.00 28.37 243 ALA A CA 1
ATOM 2008 C C . ALA A 1 221 ? -11.653 53.162 12.606 1.00 28.57 243 ALA A C 1
ATOM 2009 O O . ALA A 1 221 ? -12.047 54.288 12.307 1.00 60.40 243 ALA A O 1
ATOM 2012 N N . ALA A 1 222 ? -10.471 52.680 12.247 1.00 24.31 244 ALA A N 1
ATOM 2013 C CA . ALA A 1 222 ? -9.539 53.472 11.470 1.00 20.55 244 ALA A CA 1
ATOM 2014 C C . ALA A 1 222 ? -9.621 53.241 9.958 1.00 43.26 244 ALA A C 1
ATOM 2015 O O . ALA A 1 222 ? -8.894 53.936 9.231 1.00 37.20 244 ALA A O 1
ATOM 2018 N N . ASN A 1 223 ? -10.460 52.321 9.470 1.00 21.44 245 ASN A N 1
ATOM 2019 C CA . ASN A 1 223 ? -10.460 51.936 8.058 1.00 20.81 245 ASN A CA 1
ATOM 2020 C C . ASN A 1 223 ? -11.822 51.767 7.376 1.00 21.52 245 ASN A C 1
ATOM 2021 O O . ASN A 1 223 ? -11.836 51.331 6.206 1.00 42.02 245 ASN A O 1
ATOM 2030 N N . ARG B 2 1 ? 4.580 17.972 13.160 1.00 52.42 1 ARG I N 1
ATOM 2031 C CA . ARG B 2 1 ? 5.557 19.089 12.941 1.00 60.31 1 ARG I CA 1
ATOM 2032 C C . ARG B 2 1 ? 4.645 20.348 12.884 1.00 66.50 1 ARG I C 1
ATOM 2033 O O . ARG B 2 1 ? 3.504 20.069 12.500 1.00 32.73 1 ARG I O 1
ATOM 2049 N N . ILE B 2 2 ? 4.955 21.618 13.305 1.00 28.52 2 ILE I N 1
ATOM 2050 C CA . ILE B 2 2 ? 3.980 22.750 13.247 1.00 22.20 2 ILE I CA 1
ATOM 2051 C C . ILE B 2 2 ? 3.574 22.893 11.785 1.00 18.41 2 ILE I C 1
ATOM 2052 O O . ILE B 2 2 ? 4.427 23.146 10.911 1.00 19.29 2 ILE I O 1
ATOM 2058 N N . CYS B 2 3 ? 2.292 22.680 11.555 1.00 14.42 3 CYS I N 1
ATOM 2059 C CA . CYS B 2 3 ? 1.855 22.768 10.179 1.00 7.53 3 CYS I CA 1
ATOM 2060 C C . CYS B 2 3 ? 0.533 23.535 10.194 1.00 13.10 3 CYS I C 1
ATOM 2061 O O . CYS B 2 3 ? -0.435 23.060 10.816 1.00 13.12 3 CYS I O 1
ATOM 2065 N N . PRO B 2 4 ? 0.504 24.759 9.627 1.00 11.25 4 PRO I N 1
ATOM 2066 C CA . PRO B 2 4 ? -0.720 25.569 9.501 1.00 14.76 4 PRO I CA 1
ATOM 2067 C C . PRO B 2 4 ? -1.834 24.775 8.782 1.00 9.33 4 PRO I C 1
ATOM 2068 O O . PRO B 2 4 ? -1.523 24.062 7.813 1.00 10.57 4 PRO I O 1
ATOM 2072 N N . ARG B 2 5 ? -3.107 25.008 9.125 1.00 9.73 5 ARG I N 1
ATOM 2073 C CA . ARG B 2 5 ? -4.191 24.246 8.523 1.00 10.81 5 ARG I CA 1
ATOM 2074 C C . ARG B 2 5 ? -4.806 24.856 7.247 1.00 11.39 5 ARG I C 1
ATOM 2075 O O . ARG B 2 5 ? -6.028 24.871 7.024 1.00 8.03 5 ARG I O 1
ATOM 2089 N N . ILE B 2 6 ? -3.958 25.504 6.446 1.00 9.41 6 ILE I N 1
ATOM 2090 C CA . ILE B 2 6 ? -4.346 26.062 5.155 1.00 10.57 6 ILE I CA 1
ATOM 2091 C C . ILE B 2 6 ? -4.305 24.940 4.116 1.00 12.37 6 ILE I C 1
ATOM 2092 O O . ILE B 2 6 ? -3.514 23.994 4.251 1.00 12.57 6 ILE I O 1
ATOM 2098 N N . TRP B 2 7 ? -5.209 25.006 3.140 1.00 8.86 7 TRP I N 1
ATOM 2099 C CA . TRP B 2 7 ? -5.194 24.078 2.015 1.00 12.34 7 TRP I CA 1
ATOM 2100 C C . TRP B 2 7 ? -4.197 24.629 0.976 1.00 12.44 7 TRP I C 1
ATOM 2101 O O . TRP B 2 7 ? -4.330 25.779 0.517 1.00 15.32 7 TRP I O 1
ATOM 2114 N N . MET B 2 8 ? -3.240 23.786 0.589 1.00 12.01 8 MET I N 1
ATOM 2115 C CA . MET B 2 8 ? -2.219 24.206 -0.335 1.00 12.22 8 MET I CA 1
ATOM 2116 C C . MET B 2 8 ? -1.726 22.974 -1.099 1.00 15.86 8 MET I C 1
ATOM 2117 O O . MET B 2 8 ? -1.430 21.922 -0.523 1.00 17.65 8 MET I O 1
ATOM 2123 N N . GLU B 2 9 ? -1.743 23.077 -2.409 1.00 21.58 9 GLU I N 1
ATOM 2124 C CA . GLU B 2 9 ? -1.129 22.059 -3.258 1.00 23.23 9 GLU I CA 1
ATOM 2125 C C . GLU B 2 9 ? 0.389 22.255 -3.278 1.00 18.87 9 GLU I C 1
ATOM 2126 O O . GLU B 2 9 ? 0.887 23.357 -3.006 1.00 21.49 9 GLU I O 1
ATOM 2133 N N . CYS B 2 10 ? 1.129 21.215 -3.614 1.00 19.00 10 CYS I N 1
ATOM 2134 C CA . CYS B 2 10 ? 2.590 21.301 -3.618 1.00 20.78 10 CYS I CA 1
ATOM 2135 C C . CYS B 2 10 ? 3.065 20.176 -4.516 1.00 22.82 10 CYS I C 1
ATOM 2136 O O . CYS B 2 10 ? 2.307 19.244 -4.844 1.00 23.85 10 CYS I O 1
ATOM 2140 N N . THR B 2 11 ? 4.297 20.322 -4.959 1.00 31.04 11 THR I N 1
ATOM 2141 C CA . THR B 2 11 ? 4.987 19.250 -5.636 1.00 38.45 11 THR I CA 1
ATOM 2142 C C . THR B 2 11 ? 6.223 18.956 -4.797 1.00 37.28 11 THR I C 1
ATOM 2143 O O . THR B 2 11 ? 6.644 17.804 -4.809 1.00 32.21 11 THR I O 1
ATOM 2149 N N . ARG B 2 12 ? 6.838 19.926 -4.115 1.00 18.25 12 ARG I N 1
ATOM 2150 C CA . ARG B 2 12 ? 7.951 19.625 -3.239 1.00 17.73 12 ARG I CA 1
ATOM 2151 C C . ARG B 2 12 ? 7.662 20.122 -1.847 1.00 23.85 12 ARG I C 1
ATOM 2152 O O . ARG B 2 12 ? 6.832 21.015 -1.655 1.00 23.34 12 ARG I O 1
ATOM 2166 N N . ASP B 2 13 ? 8.381 19.584 -0.876 1.00 22.27 13 ASP I N 1
ATOM 2167 C CA . ASP B 2 13 ? 8.229 19.963 0.526 1.00 20.69 13 ASP I CA 1
ATOM 2168 C C . ASP B 2 13 ? 8.403 21.444 0.728 1.00 23.83 13 ASP I C 1
ATOM 2169 O O . ASP B 2 13 ? 7.748 22.031 1.588 1.00 24.31 13 ASP I O 1
ATOM 2175 N N . SER B 2 14 ? 9.314 22.013 -0.055 1.00 19.25 14 SER I N 1
ATOM 2176 C CA . SER B 2 14 ? 9.649 23.428 0.005 1.00 37.85 14 SER I CA 1
ATOM 2177 C C . SER B 2 14 ? 8.470 24.336 -0.328 1.00 38.82 14 SER I C 1
ATOM 2178 O O . SER B 2 14 ? 8.526 25.499 0.068 1.00 33.53 14 SER I O 1
ATOM 2183 N N . ASP B 2 15 ? 7.469 23.806 -1.036 1.00 20.36 15 ASP I N 1
ATOM 2184 C CA . ASP B 2 15 ? 6.275 24.577 -1.369 1.00 24.13 15 ASP I CA 1
ATOM 2185 C C . ASP B 2 15 ? 5.408 24.914 -0.156 1.00 28.04 15 ASP I C 1
ATOM 2186 O O . ASP B 2 15 ? 4.687 25.917 -0.158 1.00 28.69 15 ASP I O 1
ATOM 2192 N N . CYS B 2 16 ? 5.513 24.089 0.882 1.00 21.13 16 CYS I N 1
ATOM 2193 C CA . CYS B 2 16 ? 4.665 24.212 2.063 1.00 20.50 16 CYS I CA 1
ATOM 2194 C C . CYS B 2 16 ? 5.170 25.183 3.116 1.00 25.72 16 CYS I C 1
ATOM 2195 O O . CYS B 2 16 ? 6.332 25.610 3.111 1.00 24.72 16 CYS I O 1
ATOM 2199 N N . MET B 2 17 ? 4.265 25.542 4.020 1.00 21.20 17 MET I N 1
ATOM 2200 C CA . MET B 2 17 ? 4.595 26.450 5.112 1.00 17.28 17 MET I CA 1
ATOM 2201 C C . MET B 2 17 ? 5.115 25.702 6.327 1.00 20.94 17 MET I C 1
ATOM 2202 O O . MET B 2 17 ? 4.775 24.550 6.597 1.00 17.79 17 MET I O 1
ATOM 2208 N N . ALA B 2 18 ? 5.909 26.455 7.072 1.00 22.70 18 ALA I N 1
ATOM 2209 C CA . ALA B 2 18 ? 6.500 26.034 8.326 1.00 23.38 18 ALA I CA 1
ATOM 2210 C C . ALA B 2 18 ? 7.011 24.597 8.226 1.00 22.64 18 ALA I C 1
ATOM 2211 O O . ALA B 2 18 ? 7.731 24.293 7.269 1.00 22.60 18 ALA I O 1
ATOM 2214 N N . LYS B 2 19 ? 6.638 23.711 9.141 1.00 16.66 19 LYS I N 1
ATOM 2215 C CA . LYS B 2 19 ? 7.120 22.357 9.092 1.00 18.01 19 LYS I CA 1
ATOM 2216 C C . LYS B 2 19 ? 6.135 21.460 8.357 1.00 22.19 19 LYS I C 1
ATOM 2217 O O . LYS B 2 19 ? 6.222 20.238 8.532 1.00 19.97 19 LYS I O 1
ATOM 2227 N N . CYS B 2 20 ? 5.199 21.964 7.549 1.00 19.47 20 CYS I N 1
ATOM 2228 C CA . CYS B 2 20 ? 4.357 21.091 6.730 1.00 16.68 20 CYS I CA 1
ATOM 2229 C C . CYS B 2 20 ? 5.235 20.378 5.679 1.00 23.22 20 CYS I C 1
ATOM 2230 O O . CYS B 2 20 ? 6.300 20.883 5.321 1.00 20.95 20 CYS I O 1
ATOM 2234 N N . ILE B 2 21 ? 4.900 19.177 5.255 1.00 18.22 21 ILE I N 1
ATOM 2235 C CA . ILE B 2 21 ? 5.591 18.533 4.149 1.00 25.07 21 ILE I CA 1
ATOM 2236 C C . ILE B 2 21 ? 4.540 18.275 3.072 1.00 24.63 21 ILE I C 1
ATOM 2237 O O . ILE B 2 21 ? 3.330 18.395 3.327 1.00 18.62 21 ILE I O 1
ATOM 2243 N N . CYS B 2 22 ? 4.999 17.967 1.873 1.00 15.82 22 CYS I N 1
ATOM 2244 C CA . CYS B 2 22 ? 4.108 17.773 0.754 1.00 12.91 22 CYS I CA 1
ATOM 2245 C C . CYS B 2 22 ? 3.731 16.310 0.770 1.00 30.91 22 CYS I C 1
ATOM 2246 O O . CYS B 2 22 ? 4.523 15.442 0.428 1.00 25.12 22 CYS I O 1
ATOM 2250 N N . VAL B 2 23 ? 2.535 15.986 1.185 1.00 29.18 23 VAL I N 1
ATOM 2251 C CA . VAL B 2 23 ? 2.071 14.611 1.255 1.00 21.86 23 VAL I CA 1
ATOM 2252 C C . VAL B 2 23 ? 1.078 14.469 0.112 1.00 32.31 23 VAL I C 1
ATOM 2253 O O . VAL B 2 23 ? -0.019 15.025 0.142 1.00 38.47 23 VAL I O 1
ATOM 2258 N N . ALA B 2 24 ? 1.531 13.792 -0.927 1.00 34.00 24 ALA I N 1
ATOM 2259 C CA . ALA B 2 24 ? 0.732 13.510 -2.118 1.00 49.84 24 ALA I CA 1
ATOM 2260 C C . ALA B 2 24 ? 0.033 14.742 -2.733 1.00 25.81 24 ALA I C 1
ATOM 2261 O O . ALA B 2 24 ? -1.192 14.838 -2.873 1.00 37.25 24 ALA I O 1
ATOM 2264 N N . GLY B 2 25 ? 0.855 15.716 -3.066 1.00 20.57 25 GLY I N 1
ATOM 2265 C CA . GLY B 2 25 ? 0.345 16.887 -3.743 1.00 32.55 25 GLY I CA 1
ATOM 2266 C C . GLY B 2 25 ? -0.315 17.903 -2.851 1.00 23.10 25 GLY I C 1
ATOM 2267 O O . GLY B 2 25 ? -0.800 18.912 -3.373 1.00 24.38 25 GLY I O 1
ATOM 2269 N N . HIS B 2 26 ? -0.434 17.676 -1.542 1.00 22.39 26 HIS I N 1
ATOM 2270 C CA . HIS B 2 26 ? -0.920 18.734 -0.653 1.00 23.38 26 HIS I CA 1
ATOM 2271 C C . HIS B 2 26 ? -0.043 18.820 0.585 1.00 16.32 26 HIS I C 1
ATOM 2272 O O . HIS B 2 26 ? 0.536 17.815 1.015 1.00 18.72 26 HIS I O 1
ATOM 2282 N N . CYS B 2 27 ? 0.026 20.015 1.133 1.00 11.90 27 CYS I N 1
ATOM 2283 C CA . CYS B 2 27 ? 0.781 20.242 2.358 1.00 11.14 27 CYS I CA 1
ATOM 2284 C C . CYS B 2 27 ? 0.045 19.677 3.559 1.00 12.73 27 CYS I C 1
ATOM 2285 O O . CYS B 2 27 ? -1.198 19.726 3.604 1.00 15.10 27 CYS I O 1
ATOM 2289 N N . GLY B 2 28 ? 0.750 19.088 4.507 1.00 13.06 28 GLY I N 1
ATOM 2290 C CA . GLY B 2 28 ? 0.105 18.558 5.706 1.00 13.39 28 GLY I CA 1
ATOM 2291 C C . GLY B 2 28 ? 1.163 18.193 6.720 1.00 25.20 28 GLY I C 1
ATOM 2292 O O . GLY B 2 28 ? 0.850 17.900 7.886 1.00 22.16 28 GLY I O 1
#